Protein AF-A0A285E9Y7-F1 (afdb_monomer)

Radius of gyration: 34.51 Å; Cα contacts (8 Å, |Δi|>4): 123; chains: 1; bounding box: 104×47×74 Å

Secondary structure (DSSP, 8-state):
-----------------------------------------------PPPPPPPPPPPPPPPPPPPPPPPHHHHHHHHHHHHHHHHH----HHHHHHHHHHHHHHHHHHHHHHHHHHHHTT---HHHHHHHHHHHHHHHHHHHHHH-TTHHHHHHHHHHHHHHHHHHHHH-SS--GGGGHHHHHHHHHHHHHHHT--

Solvent-accessible surface area (backbone atoms only — not comparable to full-atom values): 12422 Å² total; per-residue (Å²): 142,82,84,86,77,90,81,82,87,84,88,75,92,79,88,88,85,87,83,92,80,81,85,82,87,82,82,84,84,80,81,85,82,90,85,87,86,87,88,85,80,92,75,86,83,78,88,71,79,82,76,81,76,77,78,79,77,76,79,78,77,81,73,79,80,72,79,76,79,54,68,68,59,54,52,49,52,52,51,49,53,54,47,53,63,62,64,66,70,66,38,61,46,50,56,19,44,49,49,26,54,51,28,49,48,52,29,50,50,45,50,46,52,34,32,56,29,48,79,73,73,71,46,62,54,67,61,41,40,53,49,31,51,52,22,48,50,52,17,53,50,27,20,60,73,26,36,94,58,38,53,68,57,41,43,60,31,54,48,33,51,48,55,47,46,57,36,58,82,68,48,94,71,66,55,75,70,70,48,48,62,31,56,57,26,46,51,56,33,52,56,54,46,73,72,56,117

Organism: NCBI:txid1564158

Structure (mmCIF, N/CA/C/O backbone):
data_AF-A0A285E9Y7-F1
#
_entry.id   AF-A0A285E9Y7-F1
#
loop_
_atom_site.group_PDB
_atom_site.id
_atom_site.type_symbol
_atom_site.label_atom_id
_atom_site.label_alt_id
_atom_site.label_comp_id
_atom_site.label_asym_id
_atom_site.label_entity_id
_atom_site.label_seq_id
_atom_site.pdbx_PDB_ins_code
_atom_site.Cartn_x
_atom_site.Cartn_y
_atom_site.Cartn_z
_atom_site.occupancy
_atom_site.B_iso_or_equiv
_atom_site.auth_seq_id
_atom_site.auth_comp_id
_atom_site.auth_asym_id
_atom_site.auth_atom_id
_atom_site.pdbx_PDB_model_num
ATOM 1 N N . MET A 1 1 ? 34.458 -26.578 6.297 1.00 44.56 1 MET A N 1
ATOM 2 C CA . MET A 1 1 ? 33.991 -27.566 5.302 1.00 44.56 1 MET A CA 1
ATOM 3 C C . MET A 1 1 ? 33.153 -28.594 6.039 1.00 44.56 1 MET A C 1
ATOM 5 O O . MET A 1 1 ? 33.711 -29.504 6.633 1.00 44.56 1 MET A O 1
ATOM 9 N N . 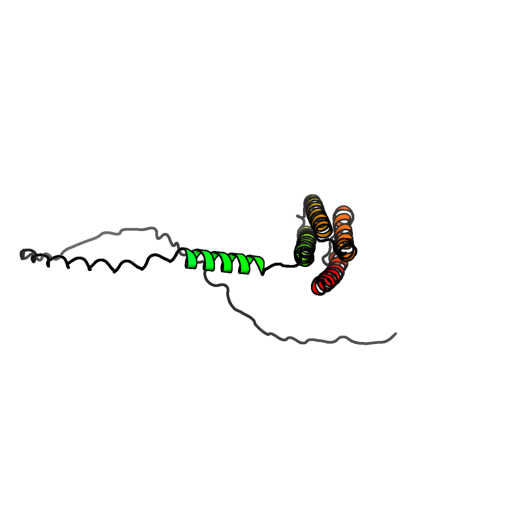SER A 1 2 ? 31.838 -28.384 6.057 1.00 41.38 2 SER A N 1
ATOM 10 C CA . SER A 1 2 ? 30.857 -29.321 6.611 1.00 41.38 2 SER A CA 1
ATOM 11 C C . SER A 1 2 ? 29.899 -29.714 5.485 1.00 41.38 2 SER A C 1
ATOM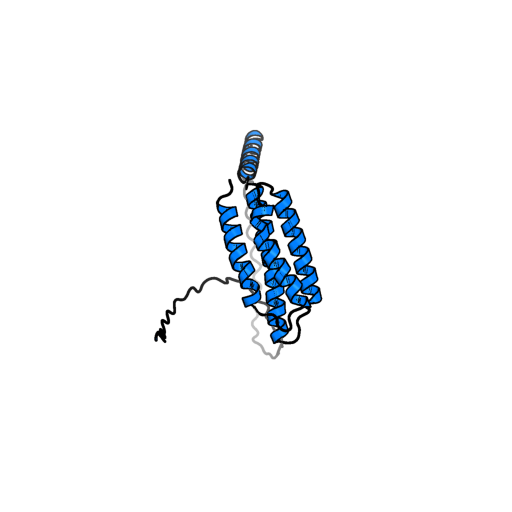 13 O O . SER A 1 2 ? 29.479 -28.826 4.741 1.00 41.38 2 SER A O 1
ATOM 15 N N . PRO A 1 3 ? 29.612 -31.011 5.309 1.00 58.56 3 PRO A N 1
ATOM 16 C CA . PRO A 1 3 ? 28.841 -31.525 4.189 1.00 58.56 3 PRO A CA 1
ATOM 17 C C . PRO A 1 3 ? 27.371 -31.796 4.597 1.00 58.56 3 PRO A C 1
ATOM 19 O O . PRO A 1 3 ? 27.097 -32.088 5.757 1.00 58.56 3 PRO A O 1
ATOM 22 N N . TRP A 1 4 ? 26.473 -31.776 3.601 1.00 42.25 4 TRP A N 1
ATOM 23 C CA . TRP A 1 4 ? 25.081 -32.287 3.589 1.00 42.25 4 TRP A CA 1
ATOM 24 C C . TRP A 1 4 ? 23.992 -31.292 4.059 1.00 42.25 4 TRP A C 1
ATOM 26 O O . TRP A 1 4 ? 24.197 -30.529 4.986 1.00 42.25 4 TRP A O 1
ATOM 36 N N . GLY A 1 5 ? 22.802 -31.236 3.451 1.00 37.06 5 GLY A N 1
ATOM 37 C CA . GLY A 1 5 ? 22.137 -32.298 2.702 1.00 37.06 5 GLY A CA 1
ATOM 38 C C . GLY A 1 5 ? 21.188 -31.815 1.607 1.00 37.06 5 GLY A C 1
ATOM 39 O O . GLY A 1 5 ? 20.358 -30.932 1.794 1.00 37.06 5 GLY A O 1
ATOM 40 N N . VAL A 1 6 ? 21.289 -32.506 0.475 1.00 46.25 6 VAL A N 1
ATOM 41 C CA . VAL A 1 6 ? 20.215 -32.676 -0.499 1.00 46.25 6 VAL A CA 1
ATOM 42 C C . VAL A 1 6 ? 19.142 -33.544 0.166 1.00 46.25 6 VAL A C 1
ATOM 44 O O . VAL A 1 6 ? 19.425 -34.679 0.549 1.00 46.25 6 VAL A O 1
ATOM 47 N N . ARG A 1 7 ? 17.915 -33.030 0.309 1.00 46.44 7 ARG A N 1
ATOM 48 C CA . ARG A 1 7 ? 16.727 -33.853 0.577 1.00 46.44 7 ARG A CA 1
ATOM 49 C C . ARG A 1 7 ? 15.817 -33.830 -0.642 1.00 46.44 7 ARG A C 1
ATOM 51 O O . ARG A 1 7 ? 15.222 -32.823 -1.000 1.00 46.44 7 ARG A O 1
ATOM 58 N N . THR A 1 8 ? 15.772 -34.983 -1.282 1.00 48.09 8 THR A N 1
ATOM 59 C CA . THR A 1 8 ? 14.924 -35.372 -2.399 1.00 48.09 8 THR A CA 1
ATOM 60 C C . THR A 1 8 ? 13.456 -35.517 -1.975 1.00 48.09 8 THR A C 1
ATOM 62 O O . THR A 1 8 ? 13.171 -36.139 -0.960 1.00 48.09 8 THR A O 1
ATOM 65 N N . ARG A 1 9 ? 12.562 -35.007 -2.836 1.00 45.19 9 ARG A N 1
ATOM 66 C CA . ARG A 1 9 ? 11.207 -35.487 -3.196 1.00 45.19 9 ARG A CA 1
ATOM 67 C C . ARG A 1 9 ? 10.244 -35.946 -2.086 1.00 45.19 9 ARG A C 1
ATOM 69 O O . ARG A 1 9 ? 10.362 -37.044 -1.557 1.00 45.19 9 ARG A O 1
ATOM 76 N N . GLY A 1 10 ? 9.142 -35.205 -1.966 1.00 35.78 10 GLY A N 1
ATOM 77 C CA . GLY A 1 10 ? 7.842 -35.718 -1.536 1.00 35.78 10 GLY A CA 1
ATOM 78 C C . GLY A 1 10 ? 6.744 -35.126 -2.415 1.00 35.78 10 GLY A C 1
ATOM 79 O O . GLY A 1 10 ? 6.281 -34.023 -2.160 1.00 35.78 10 GLY A O 1
ATOM 80 N N . ALA A 1 11 ? 6.369 -35.842 -3.476 1.00 49.00 11 ALA A N 1
ATOM 81 C CA . ALA A 1 11 ? 5.139 -35.579 -4.205 1.00 49.00 11 ALA A CA 1
ATOM 82 C C . ALA A 1 11 ? 3.960 -36.034 -3.336 1.00 49.00 11 ALA A C 1
ATOM 84 O O . ALA A 1 11 ? 3.831 -37.224 -3.054 1.00 49.00 11 ALA A O 1
ATOM 85 N N . LEU A 1 12 ? 3.103 -35.098 -2.942 1.00 48.22 12 LEU A N 1
ATOM 86 C CA . LEU A 1 12 ? 1.732 -35.384 -2.542 1.00 48.22 12 LEU A CA 1
ATOM 87 C C . LEU A 1 12 ? 0.820 -34.602 -3.481 1.00 48.22 12 LEU A C 1
ATOM 89 O O . LEU A 1 12 ? 0.561 -33.418 -3.301 1.00 48.22 12 LEU A O 1
ATOM 93 N N . LEU A 1 13 ? 0.378 -35.305 -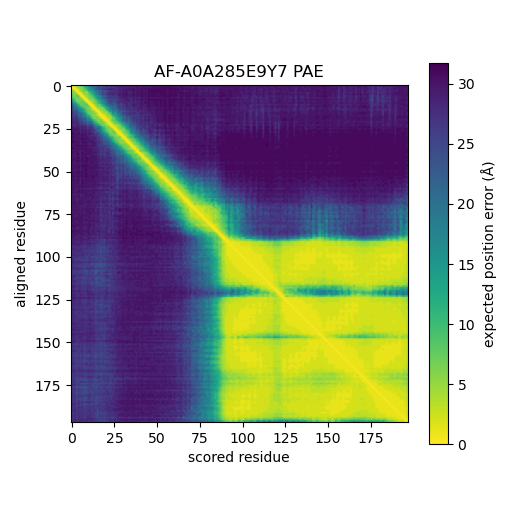4.522 1.00 50.34 13 LEU A N 1
ATOM 94 C CA . LEU A 1 13 ? -0.897 -35.039 -5.167 1.00 50.34 13 LEU A CA 1
ATOM 95 C C . LEU A 1 13 ? -1.999 -35.042 -4.099 1.00 50.34 13 LEU A C 1
ATOM 97 O O . LEU A 1 13 ? -2.125 -36.009 -3.348 1.00 50.34 13 LEU A O 1
ATOM 101 N N . GLY A 1 14 ? -2.817 -33.995 -4.084 1.00 41.19 14 GLY A N 1
ATOM 102 C CA . GLY A 1 14 ? -4.058 -33.920 -3.320 1.00 41.19 14 GLY A CA 1
ATOM 103 C C . GLY A 1 14 ? -4.977 -32.864 -3.944 1.00 41.19 14 GLY A C 1
ATOM 104 O O . GLY A 1 14 ? -4.610 -31.694 -3.912 1.00 41.19 14 GLY A O 1
ATOM 105 N N . PRO A 1 15 ? -6.110 -33.251 -4.562 1.00 51.53 15 PRO A N 1
ATOM 106 C CA . PRO A 1 15 ? -6.941 -32.378 -5.386 1.00 51.53 15 PRO A CA 1
ATOM 107 C C . PRO A 1 15 ? -8.027 -31.690 -4.551 1.00 51.53 15 PRO A C 1
ATOM 109 O O . PRO A 1 15 ? -8.716 -32.350 -3.776 1.00 51.53 15 PRO A O 1
ATOM 112 N N . VAL A 1 16 ? -8.255 -30.394 -4.772 1.00 47.12 16 VAL A N 1
ATOM 113 C CA . VAL A 1 16 ? -9.532 -29.753 -4.425 1.00 47.12 16 VAL A CA 1
ATOM 114 C C . VAL A 1 16 ? -10.057 -29.066 -5.676 1.00 47.12 16 VAL A C 1
ATOM 116 O O . VAL A 1 16 ? -9.679 -27.959 -6.040 1.00 47.12 16 VAL A O 1
ATOM 119 N N . LEU A 1 17 ? -10.881 -29.832 -6.378 1.00 45.22 17 LEU A N 1
ATOM 120 C CA . LEU A 1 17 ? -11.729 -29.434 -7.488 1.00 45.22 17 LEU A CA 1
ATOM 121 C C . LEU A 1 17 ? -13.111 -29.145 -6.882 1.00 45.22 17 LEU A C 1
ATOM 123 O O . LEU A 1 17 ? -13.547 -29.965 -6.074 1.00 45.22 17 LEU A O 1
ATOM 127 N N . ALA A 1 18 ? -13.751 -28.036 -7.292 1.00 42.31 18 ALA A N 1
ATOM 128 C CA . ALA A 1 18 ? -15.171 -27.630 -7.142 1.00 42.31 18 ALA A CA 1
ATOM 129 C C . ALA A 1 18 ? -15.239 -26.172 -6.620 1.00 42.31 18 ALA A C 1
ATOM 131 O O . ALA A 1 18 ? -14.655 -25.877 -5.590 1.00 42.31 18 ALA A O 1
ATOM 132 N N . VAL A 1 19 ? -15.882 -25.179 -7.243 1.00 45.41 19 VAL A N 1
ATOM 133 C CA . VAL A 1 19 ? -17.061 -25.151 -8.119 1.00 45.41 19 VAL A CA 1
ATOM 134 C C . VAL A 1 19 ? -16.983 -23.875 -8.984 1.00 45.41 19 VAL A C 1
ATOM 136 O O . VAL A 1 19 ? -17.096 -22.779 -8.449 1.00 45.41 19 VAL A O 1
ATOM 139 N N . LEU A 1 20 ? -16.843 -23.989 -10.309 1.00 44.25 20 LEU A N 1
ATOM 140 C CA . LEU A 1 20 ? -17.214 -22.910 -11.239 1.00 44.25 20 LEU A CA 1
ATOM 141 C C . LEU A 1 20 ? -18.498 -23.344 -11.940 1.00 44.25 20 LEU A C 1
ATOM 143 O O . LEU A 1 20 ? -18.494 -24.098 -12.910 1.00 44.25 20 LEU A O 1
ATOM 147 N N . VAL A 1 21 ? -19.606 -22.929 -11.334 1.00 53.28 21 VAL A N 1
ATOM 148 C CA . VAL A 1 21 ? -20.975 -23.179 -11.766 1.00 53.28 21 VAL A CA 1
ATOM 149 C C . VAL A 1 21 ? -21.432 -22.008 -12.638 1.00 53.28 21 VAL A C 1
ATOM 151 O O . VAL A 1 21 ? -21.469 -20.869 -12.193 1.00 53.28 21 VAL A O 1
ATOM 154 N N . LEU A 1 22 ? -21.783 -22.348 -13.882 1.00 47.72 22 LEU A N 1
ATOM 155 C CA . LEU A 1 22 ? -22.811 -21.720 -14.720 1.00 47.72 22 LEU A CA 1
ATOM 156 C C . LEU A 1 22 ? -22.651 -20.221 -15.051 1.00 47.72 22 LEU A C 1
ATOM 158 O O . LEU A 1 22 ? -23.429 -19.389 -14.598 1.00 47.72 22 LEU A O 1
ATOM 162 N N . CYS A 1 23 ? -21.761 -19.909 -15.998 1.00 41.78 23 CYS A N 1
ATOM 163 C CA . CYS A 1 23 ? -22.025 -18.839 -16.964 1.00 41.78 23 CYS A CA 1
ATOM 164 C C . CYS A 1 23 ? -22.411 -19.509 -18.289 1.00 41.78 23 CYS A C 1
ATOM 166 O O . CYS A 1 23 ? -21.562 -20.013 -19.025 1.00 41.78 23 CYS A O 1
ATOM 168 N N . GLY A 1 24 ? -23.718 -19.644 -18.510 1.00 35.91 24 GLY A N 1
ATOM 169 C CA . GLY A 1 24 ? -24.281 -20.233 -19.716 1.00 35.91 24 GLY A CA 1
ATOM 170 C C . GLY A 1 24 ? -24.097 -19.303 -20.911 1.00 35.91 24 GLY A C 1
ATOM 171 O O . GLY A 1 24 ? -24.763 -18.278 -21.002 1.00 35.91 24 GLY A O 1
ATOM 172 N N . CYS A 1 25 ? -23.244 -19.703 -21.850 1.00 41.41 25 CYS A N 1
ATOM 173 C CA . CYS A 1 25 ? -23.337 -19.270 -23.238 1.00 41.41 25 CYS A CA 1
ATOM 174 C C . CYS A 1 25 ? -24.118 -20.349 -23.999 1.00 41.41 25 CYS A C 1
ATOM 176 O O . CYS A 1 25 ? -23.552 -21.370 -24.381 1.00 41.41 25 CYS A O 1
ATOM 178 N N . SER A 1 26 ? -25.418 -20.140 -24.198 1.00 47.22 26 SER A N 1
ATOM 179 C CA . SER A 1 26 ? -26.190 -20.856 -25.216 1.00 47.22 26 SER A CA 1
ATOM 180 C C . SER A 1 26 ? -26.782 -19.823 -26.162 1.00 47.22 26 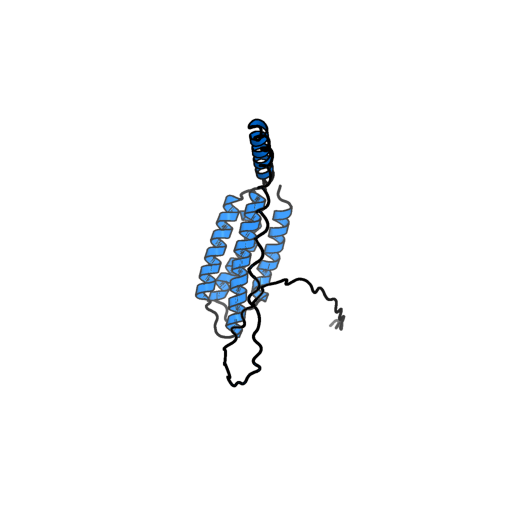SER A C 1
ATOM 182 O O . SER A 1 26 ? -27.544 -18.956 -25.745 1.00 47.22 26 SER A O 1
ATOM 184 N N . GLY A 1 27 ? -26.383 -19.918 -27.424 1.00 33.47 27 GLY A N 1
ATOM 185 C CA . GLY A 1 27 ? -26.795 -19.043 -28.512 1.00 33.47 27 GLY A CA 1
ATOM 186 C C . GLY A 1 27 ? -26.231 -19.577 -29.823 1.00 33.47 27 GLY A C 1
ATOM 187 O O . GLY A 1 27 ? -25.339 -18.978 -30.410 1.00 33.47 27 GLY A O 1
ATOM 188 N N . GLU A 1 28 ? -26.681 -20.771 -30.210 1.00 38.09 28 GLU A N 1
ATOM 189 C CA . GLU A 1 28 ? -26.473 -21.345 -31.540 1.00 38.09 28 GLU A CA 1
ATOM 190 C C . GLU A 1 28 ? -27.531 -20.770 -32.491 1.00 38.09 28 GLU A C 1
ATOM 192 O O . GLU A 1 28 ? -28.691 -21.181 -32.470 1.00 38.09 28 GLU A O 1
ATOM 197 N N . ASP A 1 29 ? -27.137 -19.810 -33.328 1.00 41.97 29 ASP A N 1
ATOM 198 C CA . ASP A 1 29 ? -27.952 -19.317 -34.438 1.00 41.97 29 ASP A CA 1
ATOM 199 C C . ASP A 1 29 ? -27.837 -20.277 -35.634 1.00 41.97 29 ASP A C 1
ATOM 201 O O . ASP A 1 29 ? -26.908 -20.227 -36.446 1.00 41.97 29 ASP A O 1
ATOM 205 N N . GLY A 1 30 ? -28.802 -21.194 -35.722 1.00 37.88 30 GLY A N 1
ATOM 206 C CA . GLY A 1 30 ? -28.989 -22.094 -36.855 1.00 37.88 30 GLY A CA 1
ATOM 207 C C . GLY A 1 30 ? -29.485 -21.345 -38.093 1.00 37.88 30 GLY A C 1
ATOM 208 O O . GLY A 1 30 ? -30.650 -20.958 -38.176 1.00 37.88 30 GLY A O 1
ATOM 209 N N . SER A 1 31 ? -28.596 -21.178 -39.074 1.00 38.56 31 SER A N 1
ATOM 210 C CA . SER A 1 31 ? -28.933 -20.764 -40.441 1.00 38.56 31 SER A CA 1
ATOM 211 C C . SER A 1 31 ? -29.744 -21.848 -41.156 1.00 38.56 31 SER A C 1
ATOM 213 O O . SER A 1 31 ? -29.406 -23.029 -41.100 1.00 38.56 31 SER A O 1
ATOM 215 N N . GLY A 1 32 ? -30.824 -21.430 -41.817 1.00 33.31 32 GLY A N 1
ATOM 216 C CA . GLY A 1 32 ? -31.763 -22.312 -42.501 1.00 33.31 32 GLY A CA 1
ATOM 217 C C . GLY A 1 32 ? -31.301 -22.837 -43.860 1.00 33.31 32 GLY A C 1
ATOM 218 O O . GLY A 1 32 ? -30.361 -22.323 -44.456 1.00 33.31 32 GLY A O 1
ATOM 219 N N . ASP A 1 33 ? -32.057 -23.814 -44.360 1.00 35.94 33 ASP A N 1
ATOM 220 C CA . ASP A 1 33 ? -32.330 -23.999 -45.787 1.00 35.94 33 ASP A CA 1
ATOM 221 C C . ASP A 1 33 ? -33.648 -24.795 -45.955 1.00 35.94 33 ASP A C 1
ATOM 223 O O . ASP A 1 33 ? -33.800 -25.855 -45.335 1.00 35.94 33 ASP A O 1
ATOM 227 N N . PRO A 1 34 ? -34.642 -24.296 -46.715 1.00 50.22 34 PRO A N 1
ATOM 228 C CA . PRO A 1 34 ? -35.853 -25.039 -47.039 1.00 50.22 34 PRO A CA 1
ATOM 229 C C . PRO A 1 34 ? -35.719 -25.743 -48.397 1.00 50.22 34 PRO A C 1
ATOM 231 O O . PRO A 1 34 ? -35.760 -25.104 -49.448 1.00 50.22 34 PRO A O 1
ATOM 234 N N . VAL A 1 35 ? -35.673 -27.076 -48.385 1.00 42.41 35 VAL A N 1
ATOM 235 C CA . VAL A 1 35 ? -35.794 -27.884 -49.607 1.00 42.41 35 VAL A CA 1
ATOM 236 C C . VAL A 1 35 ? -37.227 -28.403 -49.731 1.00 42.41 35 VAL A C 1
ATOM 238 O O . VAL A 1 35 ? -37.707 -29.166 -48.893 1.00 42.41 35 VAL A O 1
ATOM 241 N N . ALA A 1 36 ? -37.914 -27.955 -50.778 1.00 37.78 36 ALA A N 1
ATOM 242 C CA . ALA A 1 36 ? -39.212 -28.455 -51.223 1.00 37.78 36 ALA A CA 1
ATOM 243 C C . ALA A 1 36 ? -39.053 -29.715 -52.096 1.00 37.78 36 ALA A C 1
ATOM 245 O O . ALA A 1 36 ? -38.085 -29.774 -52.848 1.00 37.78 36 ALA A O 1
ATOM 246 N N . ASP A 1 37 ? -39.990 -30.676 -52.008 1.00 39.62 37 ASP A N 1
ATOM 247 C CA . ASP A 1 37 ? -40.807 -31.269 -53.107 1.00 39.62 37 ASP A CA 1
ATOM 248 C C . ASP A 1 37 ? -41.719 -32.418 -52.545 1.00 39.62 37 ASP A C 1
ATOM 250 O O . ASP A 1 37 ? -41.598 -32.735 -51.361 1.00 39.62 37 ASP A O 1
ATOM 254 N N . PRO A 1 38 ? -42.700 -33.012 -53.271 1.00 52.44 38 PRO A N 1
ATOM 255 C CA . PRO A 1 38 ? -44.123 -32.823 -52.986 1.00 52.44 38 PRO A CA 1
ATOM 256 C C . PRO A 1 38 ? -44.924 -34.156 -52.983 1.00 52.44 38 PRO A C 1
ATOM 258 O O . PRO A 1 38 ? -44.375 -35.254 -52.999 1.00 52.44 38 PRO A O 1
ATOM 261 N N . SER A 1 39 ? -46.248 -34.025 -53.109 1.00 45.44 39 SER A N 1
ATOM 262 C CA . SER A 1 39 ? -47.214 -35.011 -53.631 1.00 45.44 39 SER A CA 1
ATOM 263 C C . SER A 1 39 ? -48.013 -35.881 -52.649 1.00 45.44 39 SER A C 1
ATOM 265 O O . SER A 1 39 ? -47.586 -36.156 -51.531 1.00 45.44 39 SER A O 1
ATOM 267 N N . PRO A 1 40 ? -49.261 -36.225 -53.041 1.00 53.69 40 PRO A N 1
ATOM 268 C CA . PRO A 1 40 ? -50.415 -35.957 -52.196 1.00 53.69 40 PRO A CA 1
ATOM 269 C C . PRO A 1 40 ? -51.205 -37.224 -51.860 1.00 53.69 40 PRO A C 1
ATOM 271 O O . PRO A 1 40 ? -51.196 -38.208 -52.598 1.00 53.69 40 PRO A O 1
ATOM 274 N N . ALA A 1 41 ? -51.999 -37.160 -50.798 1.00 38.81 41 ALA A N 1
ATOM 275 C CA . ALA A 1 41 ? -53.117 -38.072 -50.621 1.00 38.81 41 ALA A CA 1
ATOM 276 C C . ALA A 1 41 ? -54.339 -37.276 -50.160 1.00 38.81 41 ALA A C 1
ATOM 278 O O . ALA A 1 41 ? -54.462 -36.867 -49.009 1.00 38.81 41 ALA A O 1
ATOM 279 N N . THR A 1 42 ? -55.220 -37.037 -51.125 1.00 50.12 42 THR A N 1
ATOM 280 C CA . THR A 1 42 ? -56.595 -36.582 -50.956 1.00 50.12 42 THR A CA 1
ATOM 281 C C . THR A 1 42 ? -57.354 -37.508 -50.016 1.00 50.12 42 THR A C 1
ATOM 283 O O . THR A 1 42 ? -57.550 -38.671 -50.356 1.00 50.12 42 THR A O 1
ATOM 286 N N . VAL A 1 43 ? -57.885 -36.963 -48.922 1.00 41.06 43 VAL A N 1
ATOM 287 C CA . VAL A 1 43 ? -59.138 -37.426 -48.311 1.00 41.06 43 VAL A CA 1
ATOM 288 C C . VAL A 1 43 ? -59.846 -36.198 -47.727 1.00 41.06 43 VAL A C 1
ATOM 290 O O . VAL A 1 43 ? -59.428 -35.658 -46.711 1.00 41.06 43 VAL A O 1
ATOM 293 N N . ALA A 1 44 ? -60.915 -35.741 -48.380 1.00 47.12 44 ALA A N 1
ATOM 294 C CA . ALA A 1 44 ? -62.024 -35.121 -47.655 1.00 47.12 44 ALA A CA 1
ATOM 295 C C . ALA A 1 44 ? -62.839 -36.288 -47.066 1.00 47.12 44 ALA A C 1
ATOM 297 O O . ALA A 1 44 ? -62.988 -37.298 -47.764 1.00 47.12 44 ALA A O 1
ATOM 298 N N . PRO A 1 45 ? -63.355 -36.203 -45.829 1.00 47.72 45 PRO A N 1
ATOM 299 C CA . PRO A 1 45 ? -64.637 -35.518 -45.701 1.00 47.72 45 PRO A CA 1
ATOM 300 C C . PRO A 1 45 ? -64.919 -34.869 -44.332 1.00 47.72 45 PRO A C 1
ATOM 302 O O . PRO A 1 45 ? -64.206 -35.045 -43.350 1.00 47.72 45 PRO A O 1
ATOM 305 N N . ASP A 1 46 ? -66.073 -34.207 -44.333 1.00 46.81 46 ASP A N 1
ATOM 306 C CA . ASP A 1 46 ? -66.997 -34.030 -43.214 1.00 46.81 46 ASP A CA 1
ATOM 307 C C . ASP A 1 46 ? -66.710 -32.890 -42.229 1.00 46.81 46 ASP A C 1
ATOM 309 O O . ASP A 1 46 ? -65.997 -33.005 -41.235 1.00 46.81 46 ASP A O 1
ATOM 313 N N . SER A 1 47 ? -67.353 -31.753 -42.506 1.00 48.00 47 SER A N 1
ATOM 314 C CA . SER A 1 47 ? -67.585 -30.707 -41.519 1.00 48.00 47 SER A CA 1
ATOM 315 C C . SER A 1 47 ? -68.552 -31.218 -40.449 1.00 48.00 47 SER A C 1
ATOM 317 O O . SER A 1 47 ? -69.766 -31.107 -40.603 1.00 48.00 47 SER A O 1
ATOM 319 N N . ALA A 1 48 ? -68.018 -31.718 -39.337 1.00 58.22 48 ALA A N 1
ATOM 320 C CA . ALA A 1 48 ? -68.751 -31.695 -38.079 1.00 58.22 48 ALA A CA 1
ATOM 321 C C . ALA A 1 48 ? -68.806 -30.237 -37.567 1.00 58.22 48 ALA A C 1
ATOM 323 O O . ALA A 1 48 ? -67.797 -29.528 -37.659 1.00 58.22 48 ALA A O 1
ATOM 324 N N . PRO A 1 49 ? -69.955 -29.746 -37.063 1.00 63.88 49 PRO A N 1
ATOM 325 C CA . PRO A 1 49 ? -70.017 -28.423 -36.448 1.00 63.88 49 PRO A CA 1
ATOM 326 C C . PRO A 1 49 ? -69.065 -28.363 -35.240 1.00 63.88 49 PRO A C 1
ATOM 328 O O . PRO A 1 49 ? -68.924 -29.370 -34.543 1.00 63.88 49 PRO A O 1
ATOM 331 N N . PRO A 1 50 ? -68.406 -27.218 -34.977 1.00 63.69 50 PRO A N 1
ATOM 332 C CA . PRO A 1 50 ? -67.559 -27.084 -33.801 1.00 63.69 50 PRO A CA 1
ATOM 333 C C . PRO A 1 50 ? -68.397 -27.272 -32.533 1.00 63.69 50 PRO A C 1
ATOM 335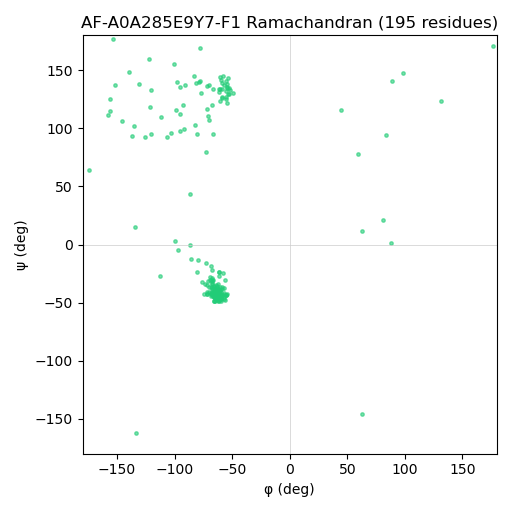 O O . PRO A 1 50 ? -69.495 -26.722 -32.411 1.00 63.69 50 PRO A O 1
ATOM 338 N N . ASP A 1 51 ? -67.864 -28.069 -31.612 1.00 66.00 51 ASP A N 1
ATOM 339 C CA . ASP A 1 51 ? -68.413 -28.288 -30.275 1.00 66.00 51 ASP A CA 1
ATOM 340 C C . ASP A 1 51 ? -68.595 -26.928 -29.566 1.00 66.00 51 ASP A C 1
ATOM 342 O O . ASP A 1 51 ? -67.709 -26.068 -29.677 1.00 66.00 51 ASP A O 1
ATOM 346 N N . PRO A 1 52 ? -69.728 -26.662 -28.887 1.00 63.75 52 PRO A N 1
ATOM 347 C CA . PRO A 1 52 ? -69.868 -25.445 -28.100 1.00 63.75 52 PRO A CA 1
ATOM 348 C C . PRO A 1 52 ? -68.764 -25.398 -27.039 1.00 63.75 52 PRO A C 1
ATOM 350 O O . PRO A 1 52 ? -68.601 -26.329 -26.255 1.00 63.75 52 PRO A O 1
ATOM 353 N N . ALA A 1 53 ? -68.005 -24.299 -27.012 1.00 66.38 53 ALA A N 1
ATOM 354 C CA . ALA A 1 53 ? -66.954 -24.109 -26.022 1.00 66.38 53 ALA A CA 1
ATOM 355 C C . ALA A 1 53 ? -67.523 -24.315 -24.602 1.00 66.38 53 ALA A C 1
ATOM 357 O O . ALA A 1 53 ? -68.611 -23.800 -24.308 1.00 66.38 53 ALA A O 1
ATOM 358 N N . PRO A 1 54 ? -66.824 -25.058 -23.721 1.00 70.50 54 PRO A N 1
ATOM 359 C CA . PRO A 1 54 ? -67.255 -25.199 -22.340 1.00 70.50 54 PRO A CA 1
ATOM 360 C C . PRO A 1 54 ? -67.351 -23.809 -21.694 1.00 70.50 54 PRO A C 1
ATOM 362 O O . PRO A 1 54 ? -66.558 -22.925 -22.031 1.00 70.50 54 PRO A O 1
ATOM 365 N N . PRO A 1 55 ? -68.325 -23.587 -20.794 1.00 69.19 55 PRO A N 1
ATOM 366 C CA . PRO A 1 55 ? -68.465 -22.303 -20.126 1.00 69.19 55 PRO A CA 1
ATOM 367 C C . PRO A 1 55 ? -67.180 -21.966 -19.367 1.00 69.19 55 PRO A C 1
ATOM 369 O O . PRO A 1 55 ? -66.573 -22.838 -18.740 1.00 69.19 55 PRO A O 1
ATOM 372 N N . ASP A 1 56 ? -66.789 -20.695 -19.441 1.00 70.94 56 ASP A N 1
ATOM 373 C CA . ASP A 1 56 ? -65.619 -20.158 -18.751 1.00 70.94 56 ASP A CA 1
ATOM 374 C C . ASP A 1 56 ? -65.704 -20.494 -17.248 1.00 70.94 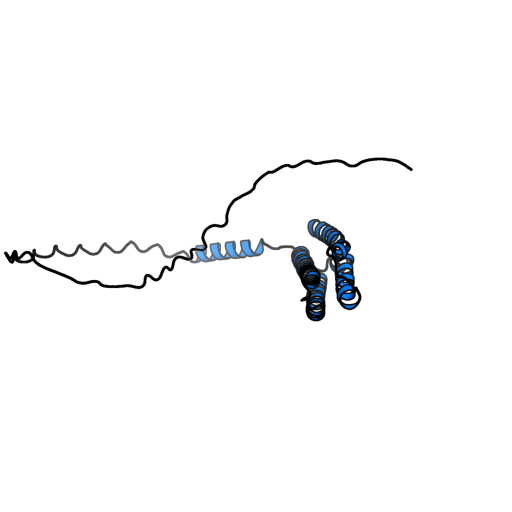56 ASP A C 1
ATOM 376 O O . ASP A 1 56 ? -66.763 -20.276 -16.638 1.00 70.94 56 ASP A O 1
ATOM 380 N N . PRO A 1 57 ? -64.652 -21.066 -16.632 1.00 68.94 57 PRO A N 1
ATOM 381 C CA . PRO A 1 57 ? -64.650 -21.302 -15.198 1.00 68.94 57 PRO A CA 1
ATOM 382 C C . PRO A 1 57 ? -64.841 -19.974 -14.461 1.00 68.94 57 PRO A C 1
ATOM 384 O O . PRO A 1 57 ? -64.214 -18.966 -14.780 1.00 68.94 57 PRO A O 1
ATOM 387 N N . ALA A 1 58 ? -65.727 -19.975 -13.463 1.00 71.62 58 ALA A N 1
ATOM 388 C CA . ALA A 1 58 ? -65.976 -18.791 -12.653 1.00 71.62 58 ALA A CA 1
ATOM 389 C C . ALA A 1 58 ? -64.652 -18.269 -12.058 1.00 71.62 58 ALA A C 1
ATOM 391 O O . ALA A 1 58 ? -63.833 -19.081 -11.609 1.00 71.62 58 ALA A O 1
ATOM 392 N N . PRO A 1 59 ? -64.431 -16.941 -12.042 1.00 70.69 59 PRO A N 1
ATOM 393 C CA . PRO A 1 59 ? -63.218 -16.378 -11.475 1.00 70.69 59 PRO A CA 1
ATOM 394 C C . PRO A 1 59 ? -63.083 -16.821 -10.011 1.00 70.69 59 PRO A C 1
ATOM 396 O O . PRO A 1 59 ? -64.087 -16.827 -9.289 1.00 70.69 59 PRO A O 1
ATOM 399 N N . PRO A 1 60 ? -61.875 -17.213 -9.566 1.00 70.81 60 PRO A N 1
ATOM 400 C CA . PRO A 1 60 ? -61.660 -17.579 -8.176 1.00 70.81 60 PRO A CA 1
ATOM 401 C C . PRO A 1 60 ? -61.996 -16.392 -7.270 1.00 70.81 60 PRO A C 1
ATOM 403 O O . PRO A 1 60 ? -61.718 -15.237 -7.605 1.00 70.81 60 PRO A O 1
ATOM 406 N N . ASP A 1 61 ? -62.614 -16.699 -6.132 1.00 74.12 61 ASP A N 1
ATOM 407 C CA . ASP A 1 61 ? -63.010 -15.718 -5.123 1.00 74.12 61 ASP A CA 1
ATOM 408 C C . ASP A 1 61 ? -61.787 -14.875 -4.704 1.00 74.12 61 ASP A C 1
ATOM 410 O O . ASP A 1 61 ? -60.700 -15.441 -4.511 1.00 74.12 61 ASP A O 1
ATOM 414 N N . PRO A 1 62 ? -61.902 -13.538 -4.597 1.00 68.00 62 PRO A N 1
ATOM 415 C CA . PRO A 1 62 ? -60.796 -12.705 -4.150 1.00 68.00 62 PRO A CA 1
ATOM 416 C C . PRO A 1 62 ? -60.283 -13.182 -2.789 1.00 68.00 62 PRO A C 1
ATOM 418 O O . PRO A 1 62 ? -61.036 -13.309 -1.824 1.00 68.00 62 PRO A O 1
ATOM 421 N N . ALA A 1 63 ? -58.974 -13.432 -2.718 1.00 69.88 63 ALA A N 1
ATOM 422 C CA . ALA A 1 63 ? -58.322 -13.852 -1.487 1.00 69.88 63 ALA A CA 1
ATOM 423 C C . ALA A 1 63 ? -58.636 -12.866 -0.341 1.00 69.88 63 ALA A C 1
ATOM 425 O O . ALA A 1 63 ? -58.700 -11.652 -0.579 1.00 69.88 63 ALA A O 1
ATOM 426 N N . PRO A 1 64 ? -58.805 -13.355 0.903 1.00 71.75 64 PRO A N 1
ATOM 427 C CA . PRO A 1 64 ? -58.982 -12.490 2.061 1.00 71.75 64 PRO A CA 1
ATOM 428 C C . PRO A 1 64 ? -57.861 -11.453 2.106 1.00 71.75 64 PRO A C 1
ATOM 430 O O . PRO A 1 64 ? -56.688 -11.804 1.951 1.00 71.75 64 PRO A O 1
ATOM 433 N N . ARG A 1 65 ? -58.209 -10.176 2.315 1.00 60.97 65 ARG A N 1
ATOM 434 C CA . ARG A 1 65 ? -57.194 -9.136 2.520 1.00 60.97 65 ARG A CA 1
ATOM 435 C C . ARG A 1 65 ? -56.307 -9.556 3.685 1.00 60.97 65 ARG A C 1
ATOM 437 O O . ARG A 1 65 ? -56.813 -9.821 4.777 1.00 60.97 65 ARG A O 1
ATOM 444 N N . ALA A 1 66 ? -55.002 -9.608 3.435 1.00 68.75 66 ALA A N 1
ATOM 445 C CA . ALA A 1 66 ? -54.031 -9.761 4.500 1.00 68.75 66 ALA A CA 1
ATOM 446 C C . ALA A 1 66 ? -54.246 -8.632 5.526 1.00 68.75 66 ALA A C 1
ATOM 448 O O . ALA A 1 66 ? -54.557 -7.505 5.119 1.00 68.75 66 ALA A O 1
ATOM 449 N N . PRO A 1 67 ? -54.135 -8.921 6.833 1.00 65.56 67 PRO A N 1
ATOM 450 C CA . PRO A 1 67 ? -54.184 -7.882 7.849 1.00 65.56 67 PRO A CA 1
ATOM 451 C C . PRO A 1 67 ? -53.119 -6.830 7.534 1.00 65.56 67 PRO A C 1
ATOM 453 O O . PRO A 1 67 ? -51.980 -7.174 7.214 1.00 65.56 67 PRO A O 1
ATOM 456 N N . GLU A 1 68 ? -53.512 -5.557 7.571 1.00 66.31 68 GLU A N 1
ATOM 457 C CA . GLU A 1 68 ? -52.564 -4.465 7.383 1.00 66.31 68 GLU A CA 1
ATOM 458 C C . GLU A 1 68 ? -51.507 -4.541 8.492 1.00 66.31 68 GLU A C 1
ATOM 460 O O . GLU A 1 68 ? -51.864 -4.770 9.654 1.00 66.31 68 GLU A O 1
ATOM 465 N N . PRO A 1 69 ? -50.214 -4.422 8.147 1.00 63.41 69 PRO A N 1
ATOM 466 C CA . PRO A 1 69 ? -49.155 -4.518 9.133 1.00 63.41 69 PRO A CA 1
ATOM 467 C C . PRO A 1 69 ? -49.317 -3.398 10.162 1.00 63.41 69 PRO A C 1
ATOM 469 O O . PRO A 1 69 ? -49.518 -2.236 9.809 1.00 63.41 69 PRO A O 1
ATOM 472 N N . ASP A 1 70 ? -49.251 -3.770 11.439 1.00 77.25 70 ASP A N 1
ATOM 473 C CA . 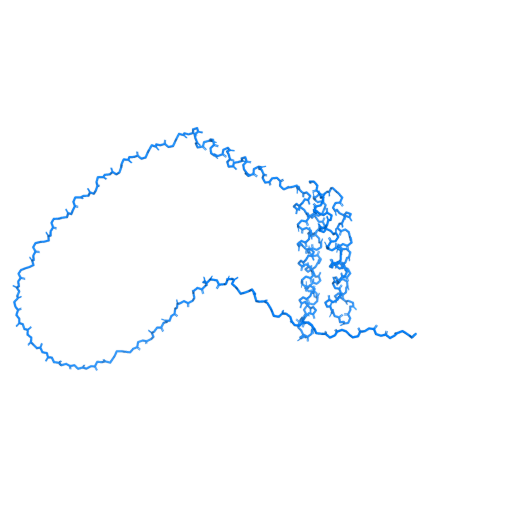ASP A 1 70 ? -49.318 -2.825 12.549 1.00 77.25 70 ASP A CA 1
ATOM 474 C C . ASP A 1 70 ? -48.140 -1.839 12.429 1.00 77.25 70 ASP A C 1
ATOM 476 O O . A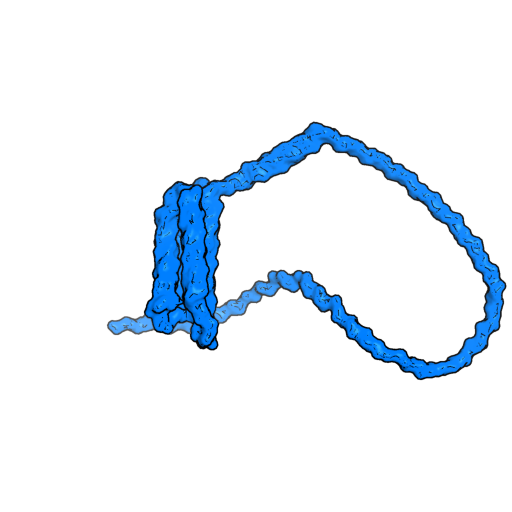SP A 1 70 ? -46.990 -2.291 12.380 1.00 77.25 70 ASP A O 1
ATOM 480 N N . PRO A 1 71 ? -48.377 -0.514 12.374 1.00 68.12 71 PRO A N 1
ATOM 481 C CA . PRO A 1 71 ? -47.301 0.466 12.250 1.00 68.12 71 PRO A CA 1
ATOM 482 C C . PRO A 1 71 ? -46.257 0.334 13.367 1.00 68.12 71 PRO A C 1
ATOM 484 O O . PRO A 1 71 ? -45.076 0.547 13.109 1.00 68.12 71 PRO A O 1
ATOM 487 N N . ALA A 1 72 ? -46.651 -0.107 14.567 1.00 69.81 72 ALA A N 1
ATOM 488 C CA . ALA A 1 72 ? -45.721 -0.348 15.666 1.00 69.81 72 ALA A CA 1
ATOM 489 C C . ALA A 1 72 ? -44.825 -1.577 15.428 1.00 69.81 72 ALA A C 1
ATOM 491 O O . ALA A 1 72 ? -43.676 -1.592 15.861 1.00 69.81 72 ALA A O 1
ATOM 492 N N . ALA A 1 73 ? -45.316 -2.598 14.717 1.00 68.06 73 ALA A N 1
ATOM 493 C CA . ALA A 1 73 ? -44.513 -3.762 14.335 1.00 68.06 73 ALA A CA 1
ATOM 494 C C . ALA A 1 73 ? -43.518 -3.422 13.214 1.00 68.06 73 ALA A C 1
ATOM 496 O O . ALA A 1 73 ? -42.405 -3.943 13.199 1.00 68.06 73 ALA A O 1
ATOM 497 N N . VAL A 1 74 ? -43.897 -2.516 12.306 1.00 68.69 74 VAL A N 1
ATOM 498 C CA . VAL A 1 74 ? -43.002 -2.008 11.255 1.00 68.69 74 VAL A CA 1
ATOM 499 C C . VAL A 1 74 ? -41.912 -1.109 11.849 1.00 68.69 74 VAL A C 1
ATOM 501 O O . VAL A 1 74 ? -40.753 -1.240 11.468 1.00 68.69 74 VAL A O 1
ATOM 504 N N . GLU A 1 75 ? -42.243 -0.249 12.820 1.00 63.72 75 GLU A N 1
ATOM 505 C CA . GLU A 1 75 ? -41.244 0.555 13.543 1.00 63.72 75 GLU A CA 1
ATOM 506 C C . GLU A 1 75 ? -40.308 -0.304 14.402 1.00 63.72 75 GLU A C 1
ATOM 508 O O . GLU A 1 75 ? -39.112 -0.030 14.447 1.00 63.72 75 GLU A O 1
ATOM 513 N N . ALA A 1 76 ? -40.818 -1.360 15.043 1.00 64.75 76 ALA A N 1
ATOM 514 C CA . ALA A 1 76 ? -39.991 -2.290 15.810 1.00 64.75 76 ALA A CA 1
ATOM 515 C C . ALA A 1 76 ? -39.002 -3.053 14.915 1.00 64.75 76 ALA A C 1
ATOM 517 O O . ALA A 1 76 ? -37.820 -3.110 15.240 1.00 64.75 76 ALA A O 1
ATOM 518 N N . ALA A 1 77 ? -39.452 -3.554 13.759 1.00 63.19 77 ALA A N 1
ATOM 519 C CA . ALA A 1 77 ? -38.582 -4.228 12.796 1.00 63.19 77 ALA A CA 1
ATOM 520 C C . ALA A 1 77 ? -37.534 -3.276 12.192 1.00 63.19 77 ALA A C 1
ATOM 522 O O . ALA A 1 77 ? -36.373 -3.643 12.053 1.00 63.19 77 ALA A O 1
ATOM 523 N N . ALA A 1 78 ? -37.912 -2.028 11.890 1.00 64.88 78 ALA A N 1
ATOM 524 C CA . ALA A 1 78 ? -36.971 -1.014 11.413 1.00 64.88 78 ALA A CA 1
ATOM 525 C C . ALA A 1 78 ? -35.953 -0.602 12.493 1.00 64.88 78 ALA A C 1
ATOM 527 O O . ALA A 1 78 ? -34.802 -0.311 12.177 1.00 64.88 78 ALA A O 1
ATOM 528 N N . ALA A 1 79 ? -36.358 -0.583 13.766 1.00 60.12 79 ALA A N 1
ATOM 529 C CA . ALA A 1 79 ? -35.461 -0.323 14.886 1.00 60.12 79 ALA A CA 1
ATOM 530 C C . ALA A 1 79 ? -34.508 -1.498 15.157 1.00 60.12 79 ALA A C 1
ATOM 532 O O . ALA A 1 79 ? -33.358 -1.256 15.516 1.00 60.12 79 ALA A O 1
ATOM 533 N N . GLU A 1 80 ? -34.954 -2.745 14.968 1.00 60.97 80 GLU A N 1
ATOM 534 C CA . GLU A 1 80 ? -34.098 -3.936 15.047 1.00 60.97 80 GLU A CA 1
ATOM 535 C C . GLU A 1 80 ? -33.094 -3.995 13.887 1.00 60.97 80 GLU A C 1
ATOM 537 O O . GLU A 1 80 ? -31.911 -4.183 14.146 1.00 60.97 80 GLU A O 1
ATOM 542 N N . GLU A 1 81 ? -33.504 -3.714 12.645 1.00 59.38 81 GLU A N 1
ATOM 543 C CA . GLU A 1 81 ? -32.589 -3.613 11.492 1.00 59.38 81 GLU A CA 1
ATOM 544 C C . GLU A 1 81 ? -31.564 -2.479 11.674 1.00 59.38 81 GLU A C 1
ATOM 546 O O . GLU A 1 81 ? -30.368 -2.671 11.464 1.00 59.38 81 GLU A O 1
ATOM 551 N N . ALA A 1 82 ? -31.996 -1.309 12.161 1.00 58.19 82 ALA A N 1
ATOM 552 C CA . ALA A 1 82 ? -31.088 -0.204 12.468 1.00 58.19 82 ALA A CA 1
ATOM 553 C C . ALA A 1 82 ? -30.133 -0.525 13.635 1.00 58.19 82 ALA A C 1
ATOM 555 O O . ALA A 1 82 ? -29.010 -0.019 13.675 1.00 58.19 82 ALA A O 1
ATOM 556 N N . ALA A 1 83 ? -30.556 -1.360 14.590 1.00 59.09 83 ALA A N 1
ATOM 557 C CA . ALA A 1 83 ? -29.706 -1.840 15.676 1.00 59.09 83 ALA A CA 1
ATOM 558 C C . ALA A 1 83 ? -28.721 -2.925 15.207 1.00 59.09 83 ALA A C 1
ATOM 560 O O . ALA A 1 83 ? -27.603 -2.985 15.719 1.00 59.09 83 ALA A O 1
ATOM 561 N N . GLU A 1 84 ? -29.101 -3.746 14.226 1.00 54.06 84 GLU A N 1
ATOM 562 C CA . GLU A 1 84 ? -28.241 -4.764 13.619 1.00 54.06 84 GLU A CA 1
ATOM 563 C C . GLU A 1 84 ? -27.161 -4.124 12.726 1.00 54.06 84 GLU A C 1
ATOM 565 O O . GLU A 1 84 ? -25.982 -4.464 12.855 1.00 54.06 84 GLU A O 1
ATOM 570 N N . GLU A 1 85 ? -27.501 -3.090 11.945 1.00 50.59 85 GLU A N 1
ATOM 571 C CA . GLU A 1 85 ? -26.511 -2.257 11.240 1.00 50.59 85 GLU A CA 1
ATOM 572 C C . GLU A 1 85 ? -25.604 -1.480 12.210 1.00 50.59 85 GLU A C 1
ATOM 574 O O . GLU A 1 85 ? -24.403 -1.335 11.970 1.00 50.59 85 GLU A O 1
ATOM 579 N N . ALA A 1 86 ? -26.135 -1.040 13.356 1.00 52.16 86 ALA A N 1
ATOM 580 C CA . ALA A 1 86 ? -25.333 -0.427 14.415 1.00 52.16 86 ALA A CA 1
ATOM 581 C C . ALA A 1 86 ? -24.452 -1.437 15.180 1.00 52.16 86 ALA A C 1
ATOM 583 O O . ALA A 1 86 ? -23.521 -1.023 15.869 1.00 52.16 86 ALA A O 1
ATOM 584 N N . SER A 1 87 ? -24.707 -2.747 15.066 1.00 48.16 87 SER A N 1
ATOM 585 C CA . SER A 1 87 ? -23.923 -3.804 15.719 1.00 48.16 87 SER A CA 1
ATOM 586 C C . SER A 1 87 ? -22.697 -4.241 14.906 1.00 48.16 87 SER A C 1
ATOM 588 O O . SER A 1 87 ? -21.812 -4.902 15.456 1.00 48.16 87 SER A O 1
ATOM 590 N N . LEU A 1 88 ? -22.591 -3.852 13.632 1.00 51.00 88 LEU A N 1
ATOM 591 C CA . LEU A 1 88 ? -21.374 -3.983 12.821 1.00 51.00 88 LEU A CA 1
ATOM 592 C C . LEU A 1 88 ? -20.453 -2.769 13.011 1.00 51.00 88 LEU A C 1
ATOM 594 O O . LEU A 1 88 ? -19.873 -2.237 12.067 1.00 51.00 88 LEU A O 1
ATOM 598 N N . THR A 1 89 ? -20.268 -2.318 14.252 1.00 58.22 89 THR A N 1
ATOM 599 C CA . THR A 1 89 ? -19.201 -1.366 14.572 1.00 58.22 89 THR A CA 1
ATOM 600 C C . THR A 1 89 ? -17.861 -2.088 14.522 1.00 58.22 89 THR A C 1
ATOM 602 O O . THR A 1 89 ? -17.302 -2.477 15.547 1.00 58.22 89 THR A O 1
ATOM 605 N N . VAL A 1 90 ? -17.342 -2.291 13.310 1.00 65.62 90 VAL A N 1
ATOM 606 C CA . VAL A 1 90 ? -15.926 -2.589 13.103 1.00 65.62 90 VAL A CA 1
ATOM 607 C C . VAL A 1 90 ? -15.148 -1.412 13.682 1.00 65.62 90 VAL A C 1
ATOM 609 O O . VAL A 1 90 ? -15.429 -0.256 13.357 1.00 65.62 90 VAL A O 1
ATOM 612 N N . SER A 1 91 ? -14.194 -1.698 14.571 1.00 81.06 91 SER A N 1
ATOM 613 C CA . SER A 1 91 ? -13.309 -0.675 15.130 1.00 81.06 91 SER A CA 1
ATOM 614 C C . SER A 1 91 ? -12.725 0.161 13.980 1.00 81.06 91 SER A C 1
ATOM 616 O O . SER A 1 91 ? -12.228 -0.415 13.006 1.00 81.06 91 SER A O 1
ATOM 618 N N . PRO A 1 92 ? -12.770 1.506 14.039 1.00 85.12 92 PRO A N 1
ATOM 619 C CA . PRO A 1 92 ? -12.261 2.356 12.960 1.00 85.12 92 PRO A CA 1
ATOM 620 C C . PRO A 1 92 ? -10.777 2.090 12.665 1.00 85.12 92 PRO A C 1
ATOM 622 O O . PRO A 1 92 ? -10.324 2.298 11.542 1.00 85.12 92 PRO A O 1
ATOM 625 N N . VAL A 1 93 ? -10.035 1.571 13.651 1.00 88.12 93 VAL A N 1
ATOM 626 C CA . VAL A 1 93 ? -8.650 1.112 13.492 1.00 88.12 93 VAL A CA 1
ATOM 627 C C . VAL A 1 93 ? -8.576 -0.143 12.619 1.00 88.12 93 VAL A C 1
ATOM 629 O O . VAL A 1 93 ? -7.718 -0.221 11.747 1.00 88.12 93 VAL A O 1
ATOM 632 N N . VAL A 1 94 ? -9.480 -1.108 12.811 1.00 89.56 94 VAL A N 1
ATOM 633 C CA . VAL A 1 94 ? -9.532 -2.357 12.031 1.00 89.56 94 VAL A CA 1
ATOM 634 C C . VAL A 1 94 ? -9.935 -2.082 10.582 1.00 89.56 94 VAL A C 1
ATOM 636 O O . VAL A 1 94 ? -9.312 -2.621 9.669 1.00 89.56 94 VAL A O 1
ATOM 639 N N . ALA A 1 95 ? -10.910 -1.197 10.360 1.00 91.44 95 ALA A N 1
ATOM 640 C CA . ALA A 1 95 ? -11.286 -0.763 9.015 1.00 91.44 95 ALA A CA 1
ATOM 641 C C . ALA A 1 95 ? -10.117 -0.054 8.307 1.00 91.44 95 ALA A C 1
ATOM 643 O O . ALA A 1 95 ? -9.739 -0.429 7.202 1.00 91.44 95 ALA A O 1
ATOM 644 N N . ALA A 1 96 ? -9.466 0.897 8.985 1.00 94.94 96 ALA A N 1
ATOM 645 C CA . ALA A 1 96 ? -8.290 1.573 8.444 1.00 94.94 96 ALA A CA 1
ATOM 646 C C . ALA A 1 96 ? -7.113 0.612 8.192 1.00 94.94 96 ALA A C 1
ATOM 648 O O . ALA A 1 96 ? -6.361 0.792 7.241 1.00 94.94 96 ALA A O 1
ATOM 649 N N . CYS A 1 97 ? -6.949 -0.418 9.023 1.00 95.50 97 CYS A N 1
ATOM 650 C CA . CYS A 1 97 ? -5.963 -1.477 8.819 1.00 95.50 97 CYS A CA 1
ATOM 651 C C . CYS A 1 97 ? -6.176 -2.218 7.495 1.00 95.50 97 CYS A C 1
ATOM 653 O O . CYS A 1 97 ? -5.211 -2.427 6.761 1.00 95.50 97 CYS A O 1
ATOM 655 N N . ALA A 1 98 ? -7.420 -2.602 7.194 1.00 95.12 98 ALA A N 1
ATOM 656 C CA . ALA A 1 98 ? -7.760 -3.245 5.928 1.00 95.12 98 ALA A CA 1
ATOM 657 C C . ALA A 1 98 ? -7.448 -2.316 4.747 1.00 95.12 98 ALA A C 1
ATOM 659 O O . ALA A 1 98 ? -6.699 -2.712 3.860 1.00 95.12 98 ALA A O 1
ATOM 660 N N . ASP A 1 99 ? -7.884 -1.052 4.812 1.00 97.38 99 ASP A N 1
ATOM 661 C CA . ASP A 1 99 ? -7.617 -0.050 3.771 1.00 97.38 99 ASP A CA 1
ATOM 662 C C . ASP A 1 99 ? -6.111 0.115 3.482 1.00 97.38 99 ASP A C 1
ATOM 664 O O . ASP A 1 99 ? -5.695 0.188 2.326 1.00 97.38 99 ASP A O 1
ATOM 668 N N . VAL A 1 100 ? -5.273 0.173 4.528 1.00 97.81 100 VAL A N 1
ATOM 669 C CA . VAL A 1 100 ? -3.809 0.283 4.386 1.00 97.81 100 VAL A CA 1
ATOM 670 C C . VAL A 1 100 ? -3.231 -0.962 3.720 1.00 97.81 100 VAL A C 1
ATOM 672 O O . VAL A 1 100 ? -2.421 -0.850 2.799 1.00 97.81 100 VAL A O 1
ATOM 675 N N . VAL A 1 101 ? -3.606 -2.149 4.203 1.00 97.62 101 VAL A N 1
ATOM 676 C CA . VAL A 1 101 ? -3.085 -3.420 3.686 1.00 97.62 101 VAL A CA 1
ATOM 677 C C . VAL A 1 101 ? -3.495 -3.616 2.231 1.00 97.62 101 VAL A C 1
ATOM 679 O O . VAL A 1 101 ? -2.648 -4.002 1.426 1.00 97.62 101 VAL A O 1
ATOM 682 N N . ASP A 1 102 ? -4.744 -3.320 1.886 1.00 97.94 102 ASP A N 1
ATOM 683 C CA . ASP A 1 102 ? -5.270 -3.470 0.532 1.00 97.94 102 ASP A CA 1
ATOM 684 C C . ASP A 1 102 ? -4.587 -2.499 -0.433 1.00 97.94 102 ASP A C 1
ATOM 686 O O . ASP A 1 102 ? -4.065 -2.932 -1.461 1.00 97.94 102 ASP A O 1
ATOM 690 N N . ALA A 1 103 ? -4.485 -1.214 -0.074 1.00 98.00 103 ALA A N 1
ATOM 691 C CA . ALA A 1 103 ? -3.830 -0.217 -0.918 1.00 98.00 103 ALA A CA 1
ATOM 692 C C . ALA A 1 103 ? -2.353 -0.561 -1.179 1.00 98.00 103 ALA A C 1
ATOM 694 O O . ALA A 1 103 ? -1.892 -0.544 -2.320 1.00 98.00 103 ALA A O 1
ATOM 695 N N . LEU A 1 104 ? -1.595 -0.935 -0.144 1.00 98.25 104 LEU A N 1
ATOM 696 C CA . LEU A 1 104 ? -0.192 -1.315 -0.323 1.00 98.25 104 LEU A CA 1
ATOM 697 C C . LEU A 1 104 ? -0.040 -2.653 -1.075 1.00 98.25 104 LEU A C 1
ATOM 699 O O . LEU A 1 104 ? 0.921 -2.821 -1.822 1.00 98.25 104 LEU A O 1
ATOM 703 N N . THR A 1 105 ? -0.992 -3.583 -0.937 1.00 98.12 105 THR A N 1
ATOM 704 C CA . THR A 1 105 ? -1.007 -4.829 -1.724 1.00 98.12 105 THR A CA 1
ATOM 705 C C . THR A 1 105 ? -1.264 -4.553 -3.207 1.00 98.12 105 THR A C 1
ATOM 707 O O . THR A 1 105 ? -0.580 -5.148 -4.041 1.00 98.12 105 THR A O 1
ATOM 710 N N . ASP A 1 106 ? -2.178 -3.639 -3.553 1.00 96.75 106 ASP A N 1
ATOM 711 C CA . ASP A 1 106 ? -2.403 -3.220 -4.948 1.00 96.75 106 ASP A CA 1
ATOM 712 C C . ASP A 1 106 ? -1.121 -2.632 -5.557 1.00 96.75 106 ASP A C 1
ATOM 714 O O . ASP A 1 106 ? -0.712 -3.018 -6.652 1.00 96.75 106 ASP A O 1
ATOM 718 N N . ALA A 1 107 ? -0.417 -1.778 -4.802 1.00 96.12 107 ALA A N 1
ATOM 719 C CA . ALA A 1 107 ? 0.855 -1.199 -5.235 1.00 96.12 107 ALA A CA 1
ATOM 720 C C . ALA A 1 107 ? 1.905 -2.272 -5.576 1.00 96.12 107 ALA A C 1
ATOM 722 O O . ALA A 1 107 ? 2.558 -2.195 -6.617 1.00 96.12 107 ALA A O 1
ATOM 723 N N . VAL A 1 108 ? 2.071 -3.280 -4.713 1.00 96.88 108 VAL A N 1
ATOM 724 C CA . VAL A 1 108 ? 3.035 -4.364 -4.960 1.00 96.88 108 VAL A CA 1
ATOM 725 C C . VAL A 1 108 ? 2.592 -5.276 -6.097 1.00 96.88 108 VAL A C 1
ATOM 727 O O . VAL A 1 108 ? 3.430 -5.679 -6.896 1.00 96.88 108 VAL A O 1
ATOM 730 N N . THR A 1 109 ? 1.293 -5.542 -6.228 1.00 95.62 109 THR A N 1
ATOM 731 C CA . THR A 1 109 ? 0.765 -6.344 -7.343 1.00 95.62 109 THR A CA 1
ATOM 732 C C . THR A 1 109 ? 1.108 -5.689 -8.683 1.00 95.62 109 THR A C 1
ATOM 734 O O . THR A 1 109 ? 1.625 -6.354 -9.575 1.00 95.62 109 THR A O 1
ATOM 737 N N . ARG A 1 110 ? 0.955 -4.361 -8.807 1.00 92.69 110 ARG A N 1
ATOM 738 C CA . ARG A 1 110 ? 1.360 -3.638 -10.030 1.00 92.69 110 ARG A CA 1
ATOM 739 C C . ARG A 1 110 ? 2.861 -3.661 -10.283 1.00 92.69 110 ARG A C 1
ATOM 741 O O . ARG A 1 110 ? 3.285 -3.732 -11.435 1.00 92.69 110 ARG A O 1
ATOM 748 N N . TYR A 1 111 ? 3.670 -3.601 -9.227 1.00 94.50 111 TYR A N 1
ATOM 749 C CA . TYR A 1 111 ? 5.113 -3.791 -9.354 1.00 94.50 111 TYR A CA 1
ATOM 750 C C . TYR A 1 111 ? 5.438 -5.181 -9.930 1.00 94.50 111 TYR A C 1
ATOM 752 O O . TYR A 1 111 ? 6.213 -5.282 -10.881 1.00 94.50 111 TYR A O 1
ATOM 760 N N . GLU A 1 112 ? 4.833 -6.239 -9.382 1.00 94.44 112 GLU A N 1
ATOM 761 C CA . GLU A 1 112 ? 5.044 -7.627 -9.815 1.00 94.44 112 GLU A CA 1
ATOM 762 C C . GLU A 1 112 ? 4.561 -7.846 -11.261 1.00 94.44 112 GLU A C 1
ATOM 764 O O . GLU A 1 112 ? 5.267 -8.476 -12.050 1.00 94.44 112 GLU A O 1
ATOM 769 N N . ASP A 1 113 ? 3.430 -7.248 -11.650 1.00 93.31 113 ASP A N 1
ATOM 770 C CA . ASP A 1 113 ? 2.922 -7.272 -13.027 1.00 93.31 113 ASP A CA 1
ATOM 771 C C . ASP A 1 113 ? 3.911 -6.640 -14.016 1.00 93.31 113 ASP A C 1
ATOM 773 O O . ASP A 1 113 ? 4.173 -7.201 -15.085 1.00 93.31 113 ASP A O 1
ATOM 777 N N . VAL A 1 114 ? 4.511 -5.496 -13.665 1.00 92.62 114 VAL A N 1
ATOM 778 C CA . VAL A 1 114 ? 5.548 -4.874 -14.500 1.00 92.62 114 VAL A CA 1
ATOM 779 C C . VAL A 1 114 ? 6.810 -5.725 -14.532 1.00 92.62 114 VAL A C 1
ATOM 781 O O . VAL A 1 114 ? 7.352 -5.931 -15.616 1.00 92.62 114 VAL A O 1
ATOM 784 N N . ALA A 1 115 ? 7.256 -6.268 -13.397 1.00 89.69 115 ALA A N 1
ATOM 785 C CA . ALA A 1 115 ? 8.418 -7.153 -13.354 1.00 89.69 115 ALA A CA 1
ATOM 786 C C . ALA A 1 115 ? 8.236 -8.378 -14.272 1.00 89.69 115 ALA A C 1
ATOM 788 O O . ALA A 1 115 ? 9.139 -8.731 -15.036 1.00 89.69 115 ALA A O 1
ATOM 789 N N . LEU A 1 116 ? 7.036 -8.968 -14.280 1.00 89.75 116 LEU A N 1
ATOM 790 C CA . LEU A 1 116 ? 6.669 -10.055 -15.184 1.00 89.75 116 LEU A CA 1
ATOM 791 C C . LEU A 1 116 ? 6.625 -9.593 -16.653 1.00 89.75 116 LEU A C 1
ATOM 793 O O . LEU A 1 116 ? 7.142 -10.277 -17.539 1.00 89.75 116 LEU A O 1
ATOM 797 N N . ALA A 1 117 ? 6.030 -8.430 -16.931 1.00 89.56 117 ALA A N 1
ATOM 798 C CA . ALA A 1 117 ? 5.909 -7.883 -18.283 1.00 89.56 117 ALA A CA 1
ATOM 799 C C . ALA A 1 117 ? 7.262 -7.479 -18.891 1.00 89.56 117 ALA A C 1
ATOM 801 O O . ALA A 1 117 ? 7.450 -7.579 -20.105 1.00 89.56 117 ALA A O 1
ATOM 802 N N . GLU A 1 118 ? 8.233 -7.057 -18.079 1.00 84.81 118 GLU A N 1
ATOM 803 C CA . GLU A 1 118 ? 9.592 -6.763 -18.537 1.00 84.81 118 GLU A CA 1
ATOM 804 C C . GLU A 1 118 ? 10.347 -8.005 -18.997 1.00 84.81 118 GLU A C 1
ATOM 806 O O . GLU A 1 118 ? 11.084 -7.934 -19.983 1.00 84.81 118 GLU A O 1
ATOM 811 N N . ALA A 1 119 ? 10.096 -9.161 -18.378 1.00 77.19 119 ALA A N 1
ATOM 812 C CA . ALA A 1 119 ? 10.592 -10.434 -18.896 1.00 77.19 119 ALA A CA 1
ATOM 813 C C . ALA A 1 119 ? 10.037 -10.738 -20.308 1.00 77.19 119 ALA A C 1
ATOM 815 O O . ALA A 1 119 ? 10.671 -11.460 -21.079 1.00 77.19 119 ALA A O 1
ATOM 816 N N . GLY A 1 120 ? 8.884 -10.153 -20.663 1.00 77.12 120 GLY A N 1
ATOM 817 C CA . GLY A 1 120 ? 8.265 -10.190 -21.993 1.00 77.12 120 GLY A CA 1
ATOM 818 C C . GLY A 1 120 ? 8.546 -8.975 -22.896 1.00 77.12 120 GLY A C 1
ATOM 819 O O . GLY A 1 120 ? 8.147 -8.993 -24.059 1.00 77.12 120 GLY A O 1
ATOM 820 N N . GLY A 1 121 ? 9.239 -7.941 -22.402 1.00 72.06 121 GLY A N 1
ATOM 821 C CA . GLY A 1 121 ? 9.624 -6.745 -23.162 1.00 72.06 121 GLY A CA 1
ATOM 822 C C . GLY A 1 121 ? 8.553 -5.655 -23.333 1.00 72.06 121 GLY A C 1
ATOM 823 O O . GLY A 1 121 ? 8.681 -4.857 -24.261 1.00 72.06 121 GLY A O 1
ATOM 824 N N . SER A 1 122 ? 7.511 -5.598 -22.491 1.00 70.12 122 SER A N 1
ATOM 825 C CA . SER A 1 122 ? 6.381 -4.659 -22.670 1.00 70.12 122 SER A CA 1
ATOM 826 C C . SER A 1 122 ? 5.917 -3.894 -21.417 1.00 70.12 122 SER A C 1
ATOM 828 O O . SER A 1 122 ? 4.813 -3.356 -21.431 1.00 70.12 122 SER A O 1
ATOM 830 N N . GLY A 1 123 ? 6.692 -3.860 -20.330 1.00 77.31 123 GLY A N 1
ATOM 831 C CA . GLY A 1 123 ? 6.289 -3.176 -19.091 1.00 77.31 123 GLY A CA 1
ATOM 832 C C . GLY A 1 123 ? 6.432 -1.647 -19.153 1.00 77.31 123 GLY A C 1
ATOM 833 O O . GLY A 1 123 ? 7.503 -1.150 -19.503 1.00 77.31 123 GLY A O 1
ATOM 834 N N . ASP A 1 124 ? 5.387 -0.900 -18.768 1.00 89.12 124 ASP A N 1
ATOM 835 C CA . ASP A 1 124 ? 5.475 0.551 -18.535 1.00 89.12 124 ASP A CA 1
ATOM 836 C C . ASP A 1 124 ? 5.790 0.834 -17.059 1.00 89.12 124 ASP A C 1
ATOM 838 O O . ASP A 1 124 ? 4.927 0.804 -16.178 1.00 89.12 124 ASP A O 1
ATOM 842 N N . ARG A 1 125 ? 7.069 1.101 -16.779 1.00 92.12 125 ARG A N 1
ATOM 843 C CA . ARG A 1 125 ? 7.528 1.402 -15.417 1.00 92.12 125 ARG A CA 1
ATOM 844 C C . ARG A 1 125 ? 7.027 2.748 -14.891 1.00 92.12 125 ARG A C 1
ATOM 846 O O . ARG A 1 125 ? 6.959 2.922 -13.676 1.00 92.12 125 ARG A O 1
ATOM 853 N N . ALA A 1 126 ? 6.757 3.717 -15.767 1.00 92.56 126 ALA A N 1
ATOM 854 C CA . ALA A 1 126 ? 6.369 5.062 -15.350 1.00 92.56 126 ALA A CA 1
ATOM 855 C C . ALA A 1 126 ? 4.923 5.078 -14.849 1.00 92.5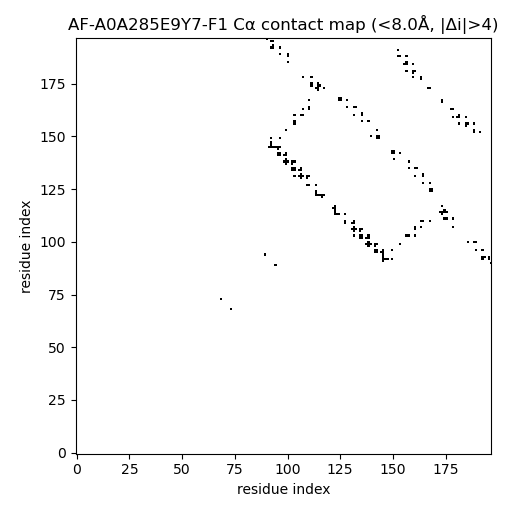6 126 ALA A C 1
ATOM 857 O O . ALA A 1 126 ? 4.656 5.664 -13.797 1.00 92.56 126 ALA A O 1
ATOM 858 N N . ASP A 1 127 ? 4.034 4.378 -15.555 1.00 91.75 127 ASP A N 1
ATOM 859 C CA . ASP A 1 127 ? 2.642 4.200 -15.143 1.00 91.75 127 ASP A CA 1
ATOM 860 C C . ASP A 1 127 ? 2.560 3.446 -13.808 1.00 91.75 127 ASP A C 1
ATOM 862 O O . ASP A 1 127 ? 1.954 3.941 -12.856 1.00 91.75 127 ASP A O 1
ATOM 866 N N . ALA A 1 128 ? 3.288 2.330 -13.664 1.00 93.56 128 ALA A N 1
ATOM 867 C CA . ALA A 1 128 ? 3.338 1.606 -12.392 1.00 93.56 128 ALA A CA 1
ATOM 868 C C . ALA A 1 128 ? 3.891 2.456 -11.239 1.00 93.56 128 ALA A C 1
ATOM 870 O O . ALA A 1 128 ? 3.356 2.416 -10.134 1.00 93.56 128 ALA A O 1
ATOM 871 N N . ALA A 1 129 ? 4.915 3.282 -11.475 1.00 95.31 129 ALA A N 1
ATOM 872 C CA . ALA A 1 129 ? 5.426 4.184 -10.445 1.00 95.31 129 ALA A CA 1
ATOM 873 C C . ALA A 1 129 ? 4.386 5.243 -10.030 1.00 95.31 129 ALA A C 1
ATOM 875 O O . ALA A 1 129 ? 4.277 5.583 -8.847 1.00 95.31 129 ALA A O 1
ATOM 876 N N . ALA A 1 130 ? 3.609 5.775 -10.980 1.00 95.75 130 ALA A N 1
ATOM 877 C CA . ALA A 1 130 ? 2.529 6.711 -10.680 1.00 95.75 130 ALA A CA 1
ATOM 878 C C . ALA A 1 130 ? 1.425 6.049 -9.841 1.00 95.75 130 ALA A C 1
ATOM 880 O O . ALA A 1 130 ? 1.001 6.618 -8.831 1.00 95.75 130 ALA A O 1
ATOM 881 N N . ASP A 1 131 ? 1.037 4.830 -10.202 1.00 94.88 131 ASP A N 1
ATOM 882 C CA . ASP A 1 131 ? 0.023 4.059 -9.492 1.00 94.88 131 ASP A CA 1
ATOM 883 C C . ASP A 1 131 ? 0.460 3.673 -8.078 1.00 94.88 131 ASP A C 1
ATOM 885 O O . ASP A 1 131 ? -0.281 3.882 -7.117 1.00 94.88 131 ASP A O 1
ATOM 889 N N . MET A 1 132 ? 1.697 3.193 -7.920 1.00 97.38 132 MET A N 1
ATOM 890 C CA . MET A 1 132 ? 2.262 2.879 -6.607 1.00 97.38 132 MET A CA 1
ATOM 891 C C . MET A 1 132 ? 2.277 4.103 -5.691 1.00 97.38 132 MET A C 1
ATOM 893 O O . MET A 1 132 ? 1.986 3.988 -4.501 1.00 97.38 132 MET A O 1
ATOM 897 N N . ARG A 1 133 ? 2.574 5.294 -6.229 1.00 97.38 133 ARG A N 1
ATOM 898 C CA . ARG A 1 133 ? 2.525 6.539 -5.451 1.00 97.38 133 ARG A CA 1
ATOM 899 C C . ARG A 1 133 ? 1.098 6.880 -5.018 1.00 97.38 133 ARG A C 1
ATOM 901 O O . ARG A 1 133 ? 0.917 7.316 -3.882 1.00 97.38 133 ARG A O 1
ATOM 908 N N . ALA A 1 134 ? 0.105 6.693 -5.886 1.00 97.69 134 ALA A N 1
ATOM 909 C CA . ALA A 1 134 ? -1.298 6.932 -5.546 1.00 97.69 134 ALA A CA 1
ATOM 910 C C . ALA A 1 134 ? -1.780 5.975 -4.442 1.00 97.69 134 ALA A C 1
ATOM 912 O O . ALA A 1 134 ? -2.338 6.417 -3.437 1.00 97.69 134 ALA A O 1
ATOM 913 N N . ALA A 1 135 ? -1.475 4.685 -4.576 1.00 96.94 135 ALA A N 1
ATOM 914 C CA . ALA A 1 135 ? -1.791 3.668 -3.579 1.00 96.94 135 ALA A CA 1
ATOM 915 C C . ALA A 1 135 ? -1.087 3.926 -2.233 1.00 96.94 135 ALA A C 1
ATOM 917 O O . ALA A 1 135 ? -1.697 3.819 -1.168 1.00 96.94 135 ALA A O 1
ATOM 918 N N . TRP A 1 136 ? 0.177 4.356 -2.262 1.00 97.69 136 TRP A N 1
ATOM 919 C CA . TRP A 1 136 ? 0.909 4.756 -1.059 1.00 97.69 136 TRP A CA 1
ATOM 920 C C . TRP A 1 136 ? 0.257 5.953 -0.349 1.00 97.69 136 TRP A C 1
ATOM 922 O O . TRP A 1 136 ? 0.130 5.950 0.876 1.00 97.69 136 TRP A O 1
ATOM 932 N N . GLN A 1 137 ? -0.198 6.965 -1.098 1.00 98.25 137 GLN A N 1
ATOM 933 C CA . GLN A 1 137 ? -0.904 8.122 -0.531 1.00 98.25 137 GLN A CA 1
ATOM 934 C C . GLN A 1 137 ? -2.228 7.705 0.113 1.00 98.25 137 GLN A C 1
ATOM 936 O O . GLN A 1 137 ? -2.504 8.094 1.247 1.00 98.25 137 GLN A O 1
ATOM 941 N N . GLN A 1 138 ? -3.001 6.848 -0.558 1.00 97.75 138 GLN A N 1
ATOM 942 C CA . GLN A 1 138 ? -4.239 6.295 -0.013 1.00 97.75 138 GLN A CA 1
ATOM 943 C C . GLN A 1 138 ? -3.992 5.524 1.293 1.00 97.75 138 GLN A C 1
ATOM 945 O O . GLN A 1 138 ? -4.716 5.718 2.272 1.00 97.75 138 GLN A O 1
ATOM 950 N N . ALA A 1 139 ? -2.939 4.704 1.342 1.00 97.69 139 ALA A N 1
ATOM 951 C CA . ALA A 1 139 ? -2.535 4.002 2.555 1.00 97.69 139 ALA A CA 1
ATOM 952 C C . ALA A 1 139 ? -2.148 4.979 3.679 1.00 97.69 139 ALA A C 1
ATOM 954 O O . ALA A 1 139 ? -2.568 4.811 4.823 1.00 97.69 139 ALA A O 1
ATOM 955 N N . GLN A 1 140 ? -1.400 6.042 3.377 1.00 97.81 140 GLN A N 1
ATOM 956 C CA . GLN A 1 140 ? -1.029 7.049 4.373 1.00 97.81 140 GLN A CA 1
ATOM 957 C C . GLN A 1 140 ? -2.255 7.786 4.942 1.00 97.81 140 GLN A C 1
ATOM 959 O O . GLN A 1 140 ? -2.341 8.019 6.154 1.00 97.81 140 GLN A O 1
ATOM 964 N N . GLU A 1 141 ? -3.216 8.137 4.090 1.00 97.50 141 GLU A N 1
ATOM 965 C CA . GLU A 1 141 ? -4.472 8.764 4.503 1.00 97.50 141 GLU A CA 1
ATOM 966 C C . GLU A 1 141 ? -5.304 7.829 5.385 1.00 97.50 141 GLU A C 1
ATOM 968 O O . GLU A 1 141 ? -5.783 8.250 6.441 1.00 97.50 141 GLU A O 1
ATOM 973 N N . ALA A 1 142 ? -5.431 6.557 4.997 1.00 95.94 142 ALA A N 1
ATOM 974 C CA . ALA A 1 142 ? -6.119 5.541 5.787 1.00 95.94 142 ALA A CA 1
ATOM 975 C C . ALA A 1 142 ? -5.453 5.345 7.156 1.00 95.94 142 ALA A C 1
ATOM 977 O O . ALA A 1 142 ? -6.126 5.412 8.186 1.00 95.94 142 ALA A O 1
ATOM 978 N N . ALA A 1 143 ? -4.123 5.217 7.190 1.00 96.00 143 ALA A N 1
ATOM 979 C CA . ALA A 1 143 ? -3.366 5.076 8.429 1.00 96.00 143 ALA A CA 1
ATOM 980 C C . ALA A 1 143 ? -3.573 6.274 9.368 1.00 96.00 143 ALA A C 1
ATOM 982 O O . ALA A 1 143 ? -3.772 6.109 10.574 1.00 96.00 143 ALA A O 1
ATOM 983 N N . THR A 1 144 ? -3.567 7.488 8.812 1.00 95.81 144 THR A N 1
ATOM 984 C CA . THR A 1 144 ? -3.783 8.727 9.571 1.00 95.81 144 THR A CA 1
ATOM 985 C C . THR A 1 144 ? -5.207 8.808 10.119 1.00 95.81 144 THR A C 1
ATOM 987 O O . THR A 1 144 ? -5.396 9.180 11.277 1.00 95.81 144 THR A O 1
ATOM 990 N N . ARG A 1 145 ? -6.204 8.418 9.315 1.00 93.88 145 ARG A N 1
ATOM 991 C CA . ARG A 1 145 ? -7.619 8.382 9.705 1.00 93.88 145 ARG A CA 1
ATOM 992 C C . ARG A 1 145 ? -7.884 7.365 10.816 1.00 93.88 145 ARG A C 1
ATOM 994 O O . ARG A 1 145 ? -8.669 7.653 11.714 1.00 93.88 145 ARG A O 1
ATOM 1001 N N . GLY A 1 146 ? -7.220 6.208 10.766 1.00 90.19 146 GLY A N 1
ATOM 1002 C CA . GLY A 1 146 ? -7.359 5.142 11.761 1.00 90.19 146 GLY A CA 1
ATOM 1003 C C . GLY A 1 146 ? -6.806 5.505 13.141 1.00 90.19 146 GLY A C 1
ATOM 1004 O O . GLY A 1 146 ? -7.347 5.067 14.153 1.00 90.19 146 GLY A O 1
ATOM 1005 N N . GLY A 1 147 ? -5.760 6.336 13.218 1.00 90.12 147 GLY A N 1
ATOM 1006 C CA . GLY A 1 147 ? -5.161 6.731 14.496 1.00 90.12 147 GLY A CA 1
ATOM 1007 C C . GLY A 1 147 ? -4.573 5.537 15.265 1.00 90.12 147 GLY A C 1
ATOM 1008 O O . GLY A 1 147 ? -4.005 4.628 14.668 1.00 90.12 147 GLY A O 1
ATOM 1009 N N . GLY A 1 148 ? -4.626 5.550 16.602 1.00 87.56 148 GLY A N 1
ATOM 1010 C CA . GLY A 1 148 ? -4.309 4.370 17.432 1.00 87.56 148 GLY A CA 1
ATOM 1011 C C . GLY A 1 148 ? -2.876 3.816 17.341 1.00 87.56 148 GLY A C 1
ATOM 1012 O O . GLY A 1 148 ? -2.615 2.722 17.822 1.00 87.56 148 GLY A O 1
ATOM 1013 N N . GLY A 1 149 ? -1.937 4.546 16.729 1.00 94.25 149 GLY A N 1
ATOM 1014 C CA . GLY A 1 149 ? -0.583 4.052 16.450 1.00 94.25 149 GLY A CA 1
ATOM 1015 C C . GLY A 1 149 ? -0.432 3.319 15.111 1.00 94.25 149 GLY A C 1
ATOM 1016 O O . GLY A 1 149 ? 0.688 2.931 14.777 1.00 94.25 149 GLY A O 1
ATOM 1017 N N . LEU A 1 150 ? -1.500 3.209 14.310 1.00 95.81 150 LEU A N 1
ATOM 1018 C CA . LEU A 1 150 ? -1.476 2.618 12.968 1.00 95.81 150 LEU A CA 1
ATOM 1019 C C . LEU A 1 150 ? -0.422 3.256 12.043 1.00 95.81 150 LEU A C 1
ATOM 1021 O O . LEU A 1 150 ? 0.303 2.497 11.404 1.00 95.81 150 LEU A O 1
ATOM 1025 N N . PRO A 1 151 ? -0.216 4.593 12.001 1.00 97.12 151 PRO A N 1
ATOM 1026 C CA . PRO A 1 151 ? 0.856 5.176 11.188 1.00 97.12 151 PRO A CA 1
ATOM 1027 C C . PRO A 1 151 ? 2.249 4.641 11.542 1.00 97.12 151 PRO A C 1
ATOM 1029 O O . PRO A 1 151 ? 3.073 4.414 10.661 1.00 97.12 151 PRO A O 1
ATOM 1032 N N . THR A 1 152 ? 2.505 4.405 12.831 1.00 97.62 152 THR A N 1
ATOM 1033 C CA . THR A 1 152 ? 3.772 3.840 13.309 1.00 97.62 152 THR A CA 1
ATOM 1034 C C . THR A 1 152 ? 3.881 2.361 12.952 1.00 97.62 152 THR A C 1
ATOM 1036 O O . THR A 1 152 ? 4.936 1.923 12.502 1.00 97.62 152 THR A O 1
ATOM 1039 N N . ALA A 1 153 ? 2.799 1.595 13.120 1.00 97.31 153 ALA A N 1
ATOM 1040 C CA . ALA A 1 153 ? 2.764 0.173 12.784 1.00 97.31 153 ALA A CA 1
ATOM 1041 C C . ALA A 1 153 ? 2.914 -0.081 11.273 1.00 97.31 153 ALA A C 1
ATOM 1043 O O . ALA A 1 153 ? 3.593 -1.021 10.872 1.00 97.31 153 ALA A O 1
ATOM 1044 N N . ALA A 1 154 ? 2.333 0.780 10.434 1.00 97.81 154 ALA A N 1
ATOM 1045 C CA . ALA A 1 154 ? 2.396 0.686 8.977 1.00 97.81 154 ALA A CA 1
ATOM 1046 C C . ALA A 1 154 ? 3.713 1.211 8.379 1.00 97.81 154 ALA A C 1
ATOM 1048 O O . ALA A 1 154 ? 3.992 0.958 7.207 1.00 97.81 154 ALA A O 1
ATOM 1049 N N . ALA A 1 155 ? 4.541 1.924 9.152 1.00 98.19 155 ALA A N 1
ATOM 1050 C CA . ALA A 1 155 ? 5.761 2.557 8.650 1.00 98.19 155 ALA A CA 1
ATOM 1051 C C . ALA A 1 155 ? 6.739 1.593 7.943 1.00 98.19 155 ALA A C 1
ATOM 1053 O O . ALA A 1 155 ? 7.209 1.949 6.862 1.00 98.19 155 ALA A O 1
ATOM 1054 N N . PRO A 1 156 ? 7.024 0.375 8.456 1.00 98.44 156 PRO A N 1
ATOM 1055 C CA . PRO A 1 156 ? 7.888 -0.575 7.752 1.00 98.44 156 PRO A CA 1
ATOM 1056 C C . PRO A 1 156 ? 7.303 -1.020 6.406 1.00 98.44 156 PRO A C 1
ATOM 1058 O O . PRO A 1 156 ? 8.032 -1.173 5.431 1.00 98.44 156 PRO A O 1
ATOM 1061 N N . ALA A 1 157 ? 5.981 -1.192 6.343 1.00 98.19 157 ALA A N 1
ATOM 1062 C CA . ALA A 1 157 ? 5.280 -1.640 5.147 1.00 98.19 157 ALA A CA 1
ATOM 1063 C C . ALA A 1 157 ? 5.256 -0.535 4.076 1.00 98.19 157 ALA A C 1
ATOM 1065 O O . ALA A 1 157 ? 5.572 -0.785 2.914 1.00 98.19 157 ALA A O 1
ATOM 1066 N N . MET A 1 158 ? 4.995 0.710 4.489 1.00 98.06 158 MET A N 1
ATOM 1067 C CA . MET A 1 158 ? 5.099 1.890 3.627 1.00 98.06 158 MET A CA 1
ATOM 1068 C C . MET A 1 158 ? 6.528 2.114 3.116 1.00 98.06 158 MET A C 1
ATOM 1070 O O . MET A 1 158 ? 6.694 2.486 1.959 1.00 98.06 158 MET A O 1
ATOM 1074 N N . ALA A 1 159 ? 7.551 1.881 3.945 1.00 98.50 159 ALA A N 1
ATOM 1075 C CA . ALA A 1 159 ? 8.949 1.994 3.531 1.00 98.50 159 ALA A CA 1
ATOM 1076 C C . ALA A 1 159 ? 9.321 0.944 2.472 1.00 98.50 159 ALA A C 1
ATOM 1078 O O . ALA A 1 159 ? 9.920 1.294 1.461 1.00 98.50 159 ALA A O 1
ATOM 1079 N N . ALA A 1 160 ? 8.896 -0.311 2.652 1.00 98.25 160 ALA A N 1
ATOM 1080 C CA . ALA A 1 160 ? 9.131 -1.366 1.666 1.00 98.25 160 ALA A CA 1
ATOM 1081 C C . ALA A 1 160 ? 8.495 -1.044 0.299 1.00 98.25 160 ALA A C 1
ATOM 1083 O O . ALA A 1 160 ? 9.117 -1.260 -0.738 1.00 98.25 160 ALA A O 1
ATOM 1084 N N . VAL A 1 161 ? 7.281 -0.479 0.282 1.00 98.00 161 VAL A N 1
ATOM 1085 C CA . VAL A 1 161 ? 6.632 -0.040 -0.968 1.00 98.00 161 VAL A CA 1
ATOM 1086 C C . VAL A 1 161 ? 7.358 1.153 -1.598 1.00 98.00 161 VAL A C 1
ATOM 1088 O O . VAL A 1 161 ? 7.495 1.196 -2.821 1.00 98.00 161 VAL A O 1
ATOM 1091 N N . THR A 1 162 ? 7.880 2.089 -0.800 1.00 98.19 162 THR A N 1
ATOM 1092 C CA . THR A 1 162 ? 8.738 3.173 -1.310 1.00 98.19 162 THR A CA 1
ATOM 1093 C C . THR A 1 162 ? 10.001 2.624 -1.976 1.00 98.19 162 THR A C 1
ATOM 1095 O O . THR A 1 162 ? 10.329 3.040 -3.085 1.00 98.19 162 THR A O 1
ATOM 1098 N N . ASP A 1 163 ? 10.673 1.650 -1.358 1.00 97.69 163 ASP A N 1
ATOM 1099 C CA . ASP A 1 163 ? 11.882 1.033 -1.920 1.00 97.69 163 ASP A CA 1
ATOM 1100 C C . ASP A 1 163 ? 11.602 0.304 -3.247 1.00 97.69 163 ASP A C 1
ATOM 1102 O O . ASP A 1 163 ? 12.437 0.306 -4.157 1.00 97.69 163 ASP A O 1
ATOM 1106 N N . LEU A 1 164 ? 10.426 -0.321 -3.381 1.00 97.25 164 LEU A N 1
ATOM 1107 C CA . LEU A 1 164 ? 9.965 -0.912 -4.640 1.00 97.25 164 LEU A CA 1
ATOM 1108 C C . LEU A 1 164 ? 9.712 0.159 -5.709 1.00 97.25 164 LEU A C 1
ATOM 1110 O O . LEU A 1 164 ? 10.215 0.038 -6.828 1.00 97.25 164 LEU A O 1
ATOM 1114 N N . HIS A 1 165 ? 8.986 1.222 -5.354 1.00 97.31 165 HIS A N 1
ATOM 1115 C CA . HIS A 1 165 ? 8.716 2.354 -6.241 1.00 97.31 165 HIS A CA 1
ATOM 1116 C C . HIS A 1 165 ? 10.021 2.983 -6.758 1.00 97.31 165 HIS A C 1
ATOM 1118 O O . HIS A 1 165 ? 10.183 3.192 -7.960 1.00 97.31 165 HIS A O 1
ATOM 1124 N N . ASP A 1 166 ? 10.981 3.250 -5.873 1.00 96.00 166 ASP A N 1
ATOM 1125 C CA . ASP A 1 166 ? 12.273 3.835 -6.248 1.00 96.00 166 ASP A CA 1
ATOM 1126 C C . ASP A 1 166 ? 13.112 2.854 -7.085 1.00 96.00 166 ASP A C 1
ATOM 1128 O O . ASP A 1 166 ? 13.882 3.253 -7.969 1.00 96.00 166 ASP A O 1
ATOM 1132 N N . GLY A 1 167 ? 12.912 1.553 -6.860 1.00 95.06 167 GLY A N 1
ATOM 1133 C CA . GLY A 1 167 ? 13.472 0.470 -7.656 1.00 95.06 167 GLY A CA 1
ATOM 1134 C C . GLY A 1 167 ? 13.031 0.491 -9.122 1.00 95.06 167 GLY A C 1
ATOM 1135 O O . GLY A 1 167 ? 13.868 0.238 -9.989 1.00 95.06 167 GLY A O 1
ATOM 1136 N N . LEU A 1 168 ? 11.780 0.864 -9.427 1.00 93.62 168 LEU A N 1
ATOM 1137 C CA . LEU A 1 168 ? 11.266 0.922 -10.807 1.00 93.62 168 LEU A CA 1
ATOM 1138 C C . LEU A 1 168 ? 12.136 1.808 -11.711 1.00 93.62 168 LEU A C 1
ATOM 1140 O O . LEU A 1 168 ? 12.480 1.431 -12.832 1.00 93.62 168 LEU A O 1
ATOM 1144 N N . ALA A 1 169 ? 12.546 2.976 -11.217 1.00 90.44 169 ALA A N 1
ATOM 1145 C CA . ALA A 1 169 ? 13.344 3.916 -12.001 1.00 90.44 169 ALA A CA 1
ATOM 1146 C C . ALA A 1 169 ? 14.843 3.568 -12.044 1.00 90.44 169 ALA A C 1
ATOM 1148 O O . ALA A 1 169 ? 15.550 4.014 -12.948 1.00 90.44 169 ALA A O 1
ATOM 1149 N N . THR A 1 170 ? 15.350 2.823 -11.059 1.00 92.25 170 THR A N 1
ATOM 1150 C CA . THR A 1 170 ? 16.797 2.708 -10.806 1.00 92.25 170 THR A CA 1
ATOM 1151 C C . THR A 1 170 ? 17.375 1.326 -11.084 1.00 92.25 170 THR A C 1
ATOM 1153 O O . THR A 1 170 ? 18.560 1.220 -11.411 1.00 92.25 170 THR A O 1
ATOM 1156 N N . ARG A 1 171 ? 16.577 0.260 -10.972 1.00 92.25 171 ARG A N 1
ATOM 1157 C CA . ARG A 1 171 ? 17.053 -1.112 -11.163 1.00 92.25 171 ARG A CA 1
ATOM 1158 C C . ARG A 1 171 ? 17.119 -1.465 -12.642 1.00 92.25 171 ARG A C 1
ATOM 1160 O O . ARG A 1 171 ? 16.219 -1.161 -13.422 1.00 92.25 171 ARG A O 1
ATOM 1167 N N . THR A 1 172 ? 18.183 -2.161 -13.030 1.00 92.19 172 THR A N 1
ATOM 1168 C CA . THR A 1 172 ? 18.329 -2.687 -14.394 1.00 92.19 172 THR A CA 1
ATOM 1169 C C . THR A 1 172 ? 17.304 -3.784 -14.674 1.00 92.19 172 THR A C 1
ATOM 1171 O O . THR A 1 172 ? 16.749 -3.836 -15.766 1.00 92.19 172 THR A O 1
ATOM 1174 N N . THR A 1 173 ? 17.034 -4.628 -13.680 1.00 91.06 173 THR A N 1
ATOM 1175 C CA . THR A 1 173 ? 16.090 -5.748 -13.743 1.00 91.06 173 THR A CA 1
ATOM 1176 C C . THR A 1 173 ? 15.174 -5.700 -12.532 1.00 91.06 173 THR A C 1
ATOM 1178 O O . THR A 1 173 ? 15.655 -5.448 -11.426 1.00 91.06 173 THR A O 1
ATOM 1181 N N . LEU A 1 174 ? 13.888 -5.950 -12.749 1.00 92.81 174 LEU A N 1
ATOM 1182 C CA . LEU A 1 174 ? 12.895 -6.108 -11.692 1.00 92.81 174 LEU A CA 1
ATOM 1183 C C . LEU A 1 174 ? 12.688 -7.600 -11.428 1.00 92.81 174 LEU A C 1
ATOM 1185 O O . LEU A 1 174 ? 12.688 -8.390 -12.372 1.00 92.81 174 LEU A O 1
ATOM 1189 N N . ASP A 1 175 ? 12.549 -7.980 -10.162 1.00 91.56 175 ASP A N 1
ATOM 1190 C CA . ASP A 1 175 ? 12.403 -9.378 -9.754 1.00 91.56 175 ASP A CA 1
ATOM 1191 C C . ASP A 1 175 ? 11.356 -9.512 -8.645 1.00 91.56 175 ASP A C 1
ATOM 1193 O O . ASP A 1 175 ? 11.205 -8.630 -7.805 1.00 91.56 175 ASP A O 1
ATOM 1197 N N . GLU A 1 176 ? 10.643 -10.635 -8.607 1.00 89.06 176 GLU A N 1
ATOM 1198 C CA . GLU A 1 176 ? 9.624 -10.904 -7.585 1.00 89.06 176 GLU A CA 1
ATOM 1199 C C . GLU A 1 176 ? 10.200 -10.933 -6.151 1.00 89.06 176 GLU A C 1
ATOM 1201 O O . GLU A 1 176 ? 9.497 -10.628 -5.180 1.00 89.06 176 GLU A O 1
ATOM 1206 N N . SER A 1 177 ? 11.484 -11.274 -5.989 1.00 94.00 177 SER A N 1
ATOM 1207 C CA . SER A 1 177 ? 12.171 -11.229 -4.690 1.00 94.00 177 SER A CA 1
ATOM 1208 C C . SER A 1 177 ? 12.370 -9.807 -4.161 1.00 94.00 177 SER A C 1
ATOM 1210 O O . SER A 1 177 ? 12.502 -9.622 -2.950 1.00 94.00 177 SER A O 1
ATOM 1212 N N . ASP A 1 178 ? 12.283 -8.780 -5.013 1.00 94.88 178 ASP A N 1
ATOM 1213 C CA . ASP A 1 178 ? 12.337 -7.389 -4.563 1.00 94.88 178 ASP A CA 1
ATOM 1214 C C . ASP A 1 178 ? 11.171 -7.053 -3.613 1.00 94.88 178 ASP A C 1
ATOM 1216 O O . ASP A 1 178 ? 11.291 -6.144 -2.789 1.00 94.88 178 ASP A O 1
ATOM 1220 N N . ALA A 1 179 ? 10.060 -7.800 -3.688 1.00 95.25 179 ALA A N 1
ATOM 1221 C CA . ALA A 1 179 ? 8.892 -7.648 -2.823 1.00 95.25 179 ALA A CA 1
ATOM 1222 C C . ALA A 1 179 ? 8.981 -8.430 -1.492 1.00 95.25 179 ALA A C 1
ATOM 1224 O O . ALA A 1 179 ? 8.079 -8.322 -0.657 1.00 95.25 179 ALA A O 1
ATOM 1225 N N . ASP A 1 180 ? 10.060 -9.177 -1.227 1.00 96.19 180 ASP A N 1
ATOM 1226 C CA . ASP A 1 180 ? 10.240 -9.905 0.041 1.00 96.19 180 ASP A CA 1
ATOM 1227 C C . ASP A 1 180 ? 10.187 -9.005 1.292 1.00 96.19 180 ASP A C 1
ATOM 1229 O O . ASP A 1 180 ? 9.497 -9.368 2.255 1.00 96.19 180 ASP A O 1
ATOM 1233 N N . PRO A 1 181 ? 10.829 -7.815 1.316 1.00 97.31 181 PRO A N 1
ATOM 1234 C CA . PRO A 1 181 ? 10.713 -6.893 2.445 1.00 97.31 181 PRO A CA 1
ATOM 1235 C C . PRO A 1 181 ? 9.265 -6.474 2.718 1.00 97.31 181 PRO A C 1
ATOM 1237 O O . PRO A 1 181 ? 8.858 -6.361 3.876 1.00 97.31 181 PRO A O 1
ATOM 1240 N N . TRP A 1 182 ? 8.465 -6.299 1.660 1.00 96.88 182 TRP A N 1
ATOM 1241 C CA . TRP A 1 182 ? 7.040 -6.012 1.783 1.00 96.88 182 TRP A CA 1
ATOM 1242 C C . TRP A 1 182 ? 6.280 -7.187 2.404 1.00 96.88 182 TRP A C 1
ATOM 1244 O O . TRP A 1 182 ? 5.498 -6.967 3.325 1.00 96.88 182 TRP A O 1
ATOM 1254 N N . ARG A 1 183 ? 6.521 -8.432 1.970 1.00 96.75 183 ARG A N 1
ATOM 1255 C CA . ARG A 1 183 ? 5.822 -9.616 2.510 1.00 96.75 183 ARG A CA 1
ATOM 1256 C C . ARG A 1 183 ? 6.010 -9.739 4.024 1.00 96.75 183 ARG A C 1
ATOM 1258 O O . ARG A 1 183 ? 5.024 -9.926 4.738 1.00 96.75 183 ARG A O 1
ATOM 1265 N N . GLY A 1 184 ? 7.241 -9.549 4.507 1.00 97.38 184 GLY A N 1
ATOM 1266 C CA . GLY A 1 184 ? 7.544 -9.551 5.942 1.00 97.38 184 GLY A CA 1
ATOM 1267 C C . GLY A 1 184 ? 6.908 -8.376 6.696 1.00 97.38 184 GLY A C 1
ATOM 1268 O O . GLY A 1 184 ? 6.343 -8.559 7.775 1.00 97.38 184 GLY A O 1
ATOM 1269 N N . ALA A 1 185 ? 6.942 -7.169 6.127 1.00 97.81 185 ALA A N 1
ATOM 1270 C CA . ALA A 1 185 ? 6.330 -5.995 6.749 1.00 97.81 185 ALA A CA 1
ATOM 1271 C C . ALA A 1 185 ? 4.792 -6.067 6.782 1.00 97.81 185 ALA A C 1
ATOM 1273 O O . ALA A 1 185 ? 4.175 -5.656 7.766 1.00 97.81 185 ALA A O 1
ATOM 1274 N N . ARG A 1 186 ? 4.170 -6.624 5.737 1.00 98.00 186 ARG A N 1
ATOM 1275 C CA . ARG A 1 186 ? 2.727 -6.872 5.657 1.00 98.00 186 ARG A CA 1
ATOM 1276 C C . ARG A 1 186 ? 2.277 -7.849 6.733 1.00 98.00 186 ARG A C 1
ATOM 1278 O O . ARG A 1 186 ? 1.269 -7.591 7.380 1.00 98.00 186 ARG A O 1
ATOM 1285 N N . GLU A 1 187 ? 3.004 -8.947 6.933 1.00 97.81 187 GLU A N 1
ATOM 1286 C CA . GLU A 1 187 ? 2.689 -9.921 7.984 1.00 97.81 187 GLU A CA 1
ATOM 1287 C C . GLU A 1 187 ? 2.725 -9.264 9.370 1.00 97.81 187 GLU A C 1
ATOM 1289 O O . GLU A 1 187 ? 1.752 -9.357 10.114 1.00 97.81 187 GLU A O 1
ATOM 1294 N N . ALA A 1 188 ? 3.774 -8.489 9.668 1.00 97.69 188 ALA A N 1
ATOM 1295 C CA . ALA A 1 188 ? 3.877 -7.747 10.925 1.00 97.69 188 ALA A CA 1
ATOM 1296 C C . ALA A 1 188 ? 2.741 -6.721 11.116 1.00 97.69 188 ALA A C 1
ATOM 1298 O O . ALA A 1 188 ? 2.209 -6.578 12.219 1.00 97.69 188 ALA A O 1
ATOM 1299 N N . LEU A 1 189 ? 2.344 -6.019 10.049 1.00 97.56 189 LEU A N 1
ATOM 1300 C CA . LEU A 1 189 ? 1.211 -5.093 10.083 1.00 97.56 189 LEU A CA 1
ATOM 1301 C C . LEU A 1 189 ? -0.109 -5.834 10.333 1.00 97.56 189 LEU A C 1
ATOM 1303 O O . LEU A 1 189 ? -0.887 -5.429 11.192 1.00 97.56 189 LEU A O 1
ATOM 1307 N N . GLN A 1 190 ? -0.355 -6.939 9.630 1.00 96.31 190 GLN A N 1
ATOM 1308 C CA . GLN A 1 190 ? -1.556 -7.753 9.816 1.00 96.31 190 GLN A CA 1
ATOM 1309 C C . GLN A 1 190 ? -1.625 -8.353 11.227 1.00 96.31 190 GLN A C 1
ATOM 1311 O O . GLN A 1 190 ? -2.696 -8.358 11.831 1.00 96.31 190 GLN A O 1
ATOM 1316 N N . ASP A 1 191 ? -0.500 -8.808 11.780 1.00 97.25 191 ASP A N 1
ATOM 1317 C CA . ASP A 1 191 ? -0.401 -9.266 13.169 1.00 97.25 191 ASP A CA 1
ATOM 1318 C C . ASP A 1 191 ? -0.783 -8.156 14.152 1.00 97.25 191 ASP A C 1
ATOM 1320 O O . ASP A 1 191 ? -1.588 -8.381 15.059 1.00 97.25 191 ASP A O 1
ATOM 1324 N N . TRP A 1 192 ? -0.263 -6.942 13.944 1.00 96.44 192 TRP A N 1
ATOM 1325 C CA . TRP A 1 192 ? -0.620 -5.778 14.753 1.00 96.44 192 TRP A CA 1
ATOM 1326 C C . TRP A 1 192 ? -2.116 -5.461 14.668 1.00 96.44 192 TRP A C 1
ATOM 1328 O O . TRP A 1 192 ? -2.747 -5.235 15.701 1.00 96.44 192 TRP A O 1
ATOM 1338 N N . CYS A 1 193 ? -2.694 -5.494 13.465 1.00 94.25 193 CYS A N 1
ATOM 1339 C CA . CYS A 1 193 ? -4.114 -5.231 13.230 1.00 94.25 193 CYS A CA 1
ATOM 1340 C C . CYS A 1 193 ? -5.023 -6.240 13.947 1.00 94.25 193 CYS A C 1
ATOM 1342 O O . CYS A 1 193 ? -6.052 -5.852 14.493 1.00 94.25 193 CYS A O 1
ATOM 1344 N N . ARG A 1 194 ? -4.639 -7.524 14.002 1.00 93.75 194 ARG A N 1
ATOM 1345 C CA . ARG A 1 194 ? -5.429 -8.577 14.671 1.00 93.75 194 ARG A CA 1
ATOM 1346 C C . ARG A 1 194 ? -5.510 -8.421 16.189 1.00 93.75 194 ARG A C 1
ATOM 1348 O O . ARG A 1 194 ? -6.416 -8.983 16.794 1.00 93.75 194 ARG A O 1
ATOM 1355 N N . VAL A 1 195 ? -4.568 -7.703 16.804 1.00 93.88 195 VAL A N 1
ATOM 1356 C CA . VAL A 1 195 ? -4.552 -7.466 18.258 1.00 93.88 195 VAL A CA 1
ATOM 1357 C C . VAL A 1 195 ? -5.111 -6.097 18.653 1.00 93.88 195 VAL A C 1
ATOM 1359 O O . VAL A 1 195 ? -5.082 -5.761 19.838 1.00 93.88 195 VAL A O 1
ATOM 1362 N N . GLN A 1 196 ? -5.603 -5.302 17.694 1.00 88.69 196 GLN A N 1
ATOM 1363 C CA . GLN A 1 196 ? -6.240 -4.023 18.001 1.00 88.69 196 GLN A CA 1
ATOM 1364 C C . GLN A 1 196 ? -7.673 -4.216 18.523 1.00 88.69 196 GLN A C 1
ATOM 1366 O O . GLN A 1 196 ? -8.381 -5.096 18.029 1.00 88.69 196 GLN A O 1
ATOM 1371 N N . PRO A 1 197 ? -8.086 -3.414 19.522 1.00 66.38 197 PRO A N 1
ATOM 1372 C CA . PRO A 1 197 ? -9.428 -3.450 20.094 1.00 66.38 197 PRO A CA 1
ATOM 1373 C C . PRO A 1 197 ? -10.498 -2.799 19.205 1.00 66.38 197 PRO A C 1
ATOM 1375 O O . PRO A 1 197 ? -10.174 -1.917 18.370 1.00 66.38 197 PRO A O 1
#

Mean predicted aligned error: 18.98 Å

Sequence (197 aa):
MSPWGVRTRGALLGPVLAVLVLCGCSGEDGSGDPVADPSPATVAPDSAPPDPAPPDPAPPDPAPRAPEPDPAAVEAAAAEEAAEEASLTVSPVVAACADVVDALTDAVTRYEDVALAEAGGSGDRADAAADMRAAWQQAQEAATRGGGGLPTAAAPAMAAVTDLHDGLATRTTLDESDADPWRGAREALQDWCRVQP

pLDDT: mean 75.45, std 21.8, range [33.31, 98.5]

Foldseek 3Di:
DDDDDDDDDDDDDDDDDDDDDDPDDDDDDDDDDDDDDDDDDDDDDDDDDDDPDDDDPDPPDPDPDDPDDDVVVVVVVVVVVVVVVVVPPDQLLLVLLCQLLVLLVVLLVLLVVQLVVVVVPDHDLVVSLVSLVVSLVSNCVSQVRNDPCSNVLCVQLSVLSVQSSVCSVPPPHRDNCSCVSNVVSSVSSVVVSVPDD

Nearest PDB structures (foldseek):
  8bw8-assembly2_D  TM=4.196E-01  e=1.360E+00  Drosophila melanogaster
  8ek4-assembly1_A  TM=3.676E-01  e=3.925E+00  synthetic construct